Protein AF-A0A7W8HT20-F1 (afdb_monomer_lite)

Organism: NCBI:txid1368430

Secondary structure (DSSP, 8-state):
-BEEPHHHHHHHHHHHTTPPPPPPPPPEEEEESS-TTT------BTTB-PEE--B---EESSSEEEEBSS-EEE---SSSTGGG--EEEEE-TTS-EEEEEEPPS-EETTEEEE-TT-SEEEE-HHHHHHHHHHHHHHHTTSSPPPPPPS-EEEEETTEEEEE-EEEEEP-TTSEEEEESS-EEEE--SSSPEEEEEE-TT--EEEEEEE----SS-EEEE-S-EEEE---

pLDDT: mean 73.7, std 17.71, range [32.38, 96.5]

Sequence (231 aa):
MLQPSAYLQRLIARWFVGENFPGCPSLKVGLSLANPYAISVEPKDRGYVRQDLDLGVTFGSTSIYTSNSNSIQFGPAQDTQLAAAGFLTIFDQDDNILFHGPLRDKFSDGSFTFEPGEITLRIDGAFGHSLGPAIFAWLKGQAPMPSAPSGLSIEVQGALHPITLEGPVAGDGCLFLRLKDDVQLDAMSGEAVDVAIIDPEGRTLYTGEFATPLQGATVTVSAETFRLMIH

Structure (mmCIF, N/CA/C/O backbone):
data_AF-A0A7W8HT20-F1
#
_entry.id   AF-A0A7W8HT20-F1
#
loop_
_atom_site.group_PDB
_atom_site.id
_atom_site.type_symbol
_atom_site.label_atom_id
_atom_site.label_alt_id
_atom_site.label_comp_id
_atom_site.label_asym_id
_atom_site.label_entity_id
_atom_site.label_seq_id
_atom_site.pdbx_PDB_ins_code
_atom_site.Cartn_x
_atom_site.Cartn_y
_atom_site.Cartn_z
_atom_site.occupancy
_atom_site.B_iso_or_equiv
_atom_site.auth_seq_id
_atom_site.auth_comp_id
_atom_site.auth_asym_id
_atom_site.auth_atom_id
_atom_site.pdbx_PDB_model_num
ATOM 1 N N . MET A 1 1 ? -0.647 6.426 -11.021 1.00 73.56 1 MET A N 1
ATOM 2 C CA . MET A 1 1 ? -0.971 6.357 -9.582 1.00 73.56 1 MET A CA 1
ATOM 3 C C . MET A 1 1 ? -1.091 4.894 -9.231 1.00 73.56 1 MET A C 1
ATOM 5 O O . MET A 1 1 ? -1.747 4.178 -9.983 1.00 73.56 1 MET A O 1
ATOM 9 N N . LEU A 1 2 ? -0.388 4.459 -8.190 1.00 78.50 2 LEU A N 1
ATOM 10 C CA . LEU A 1 2 ? -0.355 3.056 -7.784 1.00 78.50 2 LEU A CA 1
ATOM 11 C C . LEU A 1 2 ? -1.366 2.806 -6.666 1.00 78.50 2 LEU A C 1
ATOM 13 O O . LEU A 1 2 ? -1.495 3.641 -5.774 1.00 78.50 2 LEU A O 1
ATOM 17 N N . GLN A 1 3 ? -2.032 1.658 -6.719 1.00 77.56 3 GLN A N 1
ATOM 18 C CA . GLN A 1 3 ? -3.010 1.197 -5.741 1.00 77.56 3 GLN A CA 1
ATOM 19 C C . GLN A 1 3 ? -2.406 0.122 -4.824 1.00 77.56 3 GLN A C 1
ATOM 21 O O . GLN A 1 3 ? -1.541 -0.642 -5.276 1.00 77.56 3 GLN A O 1
ATOM 26 N N . PRO A 1 4 ? -2.855 0.028 -3.559 1.00 81.25 4 PRO A N 1
ATOM 27 C CA . PRO A 1 4 ? -2.453 -1.032 -2.639 1.00 81.25 4 PRO A CA 1
ATOM 28 C C . PRO A 1 4 ? -2.785 -2.429 -3.170 1.00 81.25 4 PRO A C 1
ATOM 30 O O . PRO A 1 4 ? -3.888 -2.689 -3.650 1.00 81.25 4 PRO A O 1
ATOM 33 N N . SER A 1 5 ? -1.847 -3.360 -3.036 1.00 82.38 5 SER A N 1
ATOM 34 C CA . SER A 1 5 ? -2.046 -4.760 -3.413 1.00 82.38 5 SER A CA 1
ATOM 35 C C . SER A 1 5 ? -2.917 -5.526 -2.409 1.00 82.38 5 SER A C 1
ATOM 37 O O . SER A 1 5 ? -3.061 -5.130 -1.251 1.00 82.38 5 SER A O 1
ATOM 39 N N . ALA A 1 6 ? -3.394 -6.710 -2.804 1.00 78.88 6 ALA A N 1
ATOM 40 C CA . ALA A 1 6 ? -4.066 -7.638 -1.893 1.00 78.88 6 ALA A CA 1
ATOM 41 C C . ALA A 1 6 ? -3.183 -8.070 -0.704 1.00 78.88 6 ALA A C 1
ATOM 43 O O . ALA A 1 6 ? -3.697 -8.358 0.376 1.00 78.88 6 ALA A O 1
ATOM 44 N N . TYR A 1 7 ? -1.859 -8.111 -0.881 1.00 85.50 7 TYR A N 1
ATOM 45 C CA . TYR A 1 7 ? -0.930 -8.449 0.195 1.00 85.50 7 TYR A CA 1
ATOM 46 C C . TYR A 1 7 ? -0.853 -7.335 1.244 1.00 85.50 7 TYR A C 1
ATOM 48 O O . TYR A 1 7 ? -1.068 -7.608 2.424 1.00 85.50 7 TYR A O 1
ATOM 56 N N . LEU A 1 8 ? -0.649 -6.078 0.829 1.00 85.81 8 LEU A N 1
ATOM 57 C CA . LEU A 1 8 ? -0.634 -4.941 1.755 1.00 85.81 8 LEU A CA 1
ATOM 58 C C . LEU A 1 8 ? -1.986 -4.792 2.466 1.00 85.81 8 LEU A C 1
ATOM 60 O O . LEU A 1 8 ? -2.038 -4.619 3.682 1.00 85.81 8 LEU A O 1
ATOM 64 N N . GLN A 1 9 ? -3.081 -4.951 1.723 1.00 79.75 9 GLN A N 1
ATOM 65 C CA . GLN A 1 9 ? -4.429 -4.994 2.284 1.00 79.75 9 GLN A CA 1
ATOM 66 C C . GLN A 1 9 ? -4.570 -6.097 3.350 1.00 79.75 9 GLN A C 1
ATOM 68 O O . GLN A 1 9 ? -5.101 -5.854 4.431 1.00 79.75 9 GLN A O 1
ATOM 73 N N . ARG A 1 10 ? -4.040 -7.301 3.104 1.00 81.12 10 ARG A N 1
ATOM 74 C CA . ARG A 1 10 ? -4.069 -8.406 4.075 1.00 81.12 10 ARG A CA 1
ATOM 75 C C . ARG A 1 10 ? -3.255 -8.115 5.335 1.00 81.12 10 ARG A C 1
ATOM 77 O O . ARG A 1 10 ? -3.714 -8.480 6.415 1.00 81.12 10 ARG A O 1
ATOM 84 N N . LEU A 1 11 ? -2.086 -7.482 5.219 1.00 86.44 11 LEU A N 1
ATOM 85 C CA . LEU A 1 11 ? -1.293 -7.061 6.383 1.00 86.44 11 LEU A CA 1
ATOM 86 C C . LEU A 1 11 ? -2.086 -6.087 7.261 1.00 86.44 11 LEU A C 1
ATOM 88 O O . LEU A 1 11 ? -2.174 -6.278 8.471 1.00 86.44 11 LEU A O 1
ATOM 92 N N . ILE A 1 12 ? -2.739 -5.108 6.631 1.00 83.19 12 ILE A N 1
ATOM 93 C CA . ILE A 1 12 ? -3.626 -4.155 7.305 1.00 83.19 12 ILE A CA 1
ATOM 94 C C . ILE A 1 12 ? -4.762 -4.885 8.036 1.00 83.19 12 ILE A C 1
ATOM 96 O O . ILE A 1 12 ? -4.995 -4.626 9.213 1.00 83.19 12 ILE A O 1
ATOM 100 N N . ALA A 1 13 ? -5.455 -5.823 7.385 1.00 77.06 13 ALA A N 1
ATOM 101 C CA . ALA A 1 13 ? -6.526 -6.577 8.045 1.00 77.06 13 ALA A CA 1
ATOM 102 C C . ALA A 1 13 ? -6.040 -7.445 9.205 1.00 77.06 13 ALA A C 1
ATOM 104 O O . ALA A 1 13 ? -6.708 -7.520 10.231 1.00 77.06 13 ALA A O 1
ATOM 105 N N . ARG A 1 14 ? -4.888 -8.102 9.052 1.00 83.12 14 ARG A N 1
ATOM 106 C CA . ARG A 1 14 ? -4.272 -8.886 10.129 1.00 83.12 14 ARG A CA 1
ATOM 107 C C . ARG A 1 14 ? -3.971 -8.014 11.345 1.00 83.12 14 ARG A C 1
ATOM 109 O O . ARG A 1 14 ? -4.240 -8.416 12.472 1.00 83.12 14 ARG A O 1
ATOM 116 N N . TRP A 1 15 ? -3.520 -6.789 11.111 1.00 86.56 15 TRP A N 1
ATOM 117 C CA . TRP A 1 15 ? -3.327 -5.818 12.178 1.00 86.56 15 TRP A CA 1
ATOM 118 C C . TRP A 1 15 ? -4.614 -5.418 12.886 1.00 86.56 15 TRP A C 1
ATOM 120 O O . TRP A 1 15 ? -4.637 -5.398 14.112 1.00 86.56 15 TRP A O 1
ATOM 130 N N . PHE A 1 16 ? -5.714 -5.214 12.160 1.00 77.12 16 PHE A N 1
ATOM 131 C CA . PHE A 1 16 ? -7.016 -4.968 12.789 1.00 77.12 16 PHE A CA 1
ATOM 132 C C . PHE A 1 16 ? -7.482 -6.105 13.713 1.00 77.12 16 PHE A C 1
ATOM 134 O O . PHE A 1 16 ? -8.223 -5.843 14.657 1.00 77.12 16 PHE A O 1
ATOM 141 N N . VAL A 1 17 ? -7.050 -7.349 13.476 1.00 77.62 17 VAL A N 1
ATOM 142 C CA . VAL A 1 17 ? -7.384 -8.504 14.332 1.00 77.62 17 VAL A CA 1
ATOM 143 C C . VAL A 1 17 ? -6.314 -8.824 15.382 1.00 77.62 17 VAL A C 1
ATOM 145 O O . VAL A 1 17 ? -6.342 -9.897 15.982 1.00 77.62 17 VAL A O 1
ATOM 148 N N . GLY A 1 18 ? -5.382 -7.899 15.633 1.00 82.19 18 GLY A N 1
ATOM 149 C CA . GLY A 1 18 ? -4.404 -8.016 16.715 1.00 82.19 18 GLY A CA 1
ATOM 150 C C . GLY A 1 18 ? -3.042 -8.587 16.303 1.00 82.19 18 GLY A C 1
ATOM 151 O O . GLY A 1 18 ? -2.180 -8.760 17.164 1.00 82.19 18 GLY A O 1
ATOM 152 N N . GLU A 1 19 ? -2.808 -8.890 15.021 1.00 87.12 19 GLU A N 1
ATOM 153 C CA . GLU A 1 19 ? -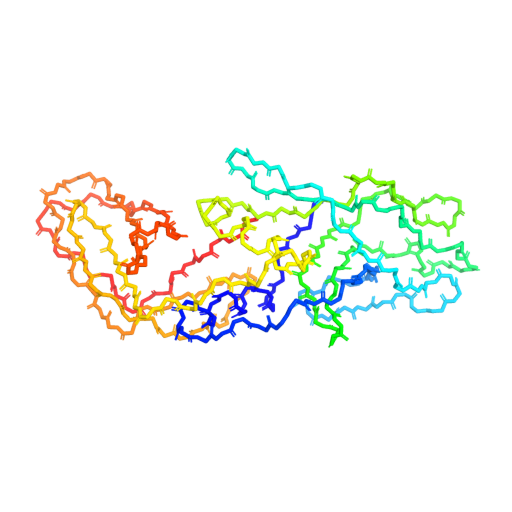1.488 -9.347 14.565 1.00 87.12 19 GLU A CA 1
ATOM 154 C C . GLU A 1 19 ? -0.522 -8.168 14.378 1.00 87.12 19 GLU A C 1
ATOM 156 O O . GLU A 1 19 ? -0.871 -7.105 13.870 1.00 87.12 19 GLU A O 1
ATOM 161 N N . ASN A 1 20 ? 0.745 -8.351 14.740 1.00 88.25 20 ASN A N 1
ATOM 162 C CA . ASN A 1 20 ? 1.747 -7.318 14.494 1.00 88.25 20 ASN A CA 1
ATOM 163 C C . ASN A 1 20 ? 2.046 -7.186 12.994 1.00 88.25 20 ASN A C 1
ATOM 165 O O . ASN A 1 20 ? 2.140 -8.183 12.276 1.00 88.25 20 ASN A O 1
ATOM 169 N N . PHE A 1 21 ? 2.279 -5.953 12.541 1.00 90.06 21 PHE A N 1
ATOM 170 C CA . PHE A 1 21 ? 2.876 -5.728 11.228 1.00 90.06 21 PHE A CA 1
ATOM 171 C C . PHE A 1 21 ? 4.309 -6.280 11.182 1.00 90.06 21 PHE A C 1
ATOM 173 O O . PHE A 1 21 ? 5.013 -6.256 12.199 1.00 90.06 21 PHE A O 1
ATOM 180 N N . PRO A 1 22 ? 4.774 -6.737 10.005 1.00 92.50 22 PRO A N 1
ATOM 181 C CA . PRO A 1 22 ? 6.175 -7.076 9.810 1.00 92.50 22 PRO A CA 1
ATOM 182 C C . PRO A 1 22 ? 7.079 -5.847 9.990 1.00 92.50 22 PRO A C 1
ATOM 184 O O . PRO A 1 22 ? 6.631 -4.695 9.970 1.00 92.50 22 PRO A O 1
ATOM 187 N N . GLY A 1 23 ? 8.383 -6.099 10.136 1.00 92.12 23 GLY A N 1
ATOM 188 C CA . GLY A 1 23 ? 9.394 -5.041 10.144 1.00 92.12 23 GLY A CA 1
ATOM 189 C C . GLY A 1 23 ? 9.342 -4.171 8.881 1.00 92.12 23 GLY A C 1
ATOM 190 O O . GLY A 1 23 ? 8.730 -4.547 7.881 1.00 92.12 23 GLY A O 1
ATOM 191 N N . CYS A 1 24 ? 9.965 -2.990 8.938 1.00 92.44 24 CYS A N 1
ATOM 192 C CA . CYS A 1 24 ? 10.083 -2.107 7.774 1.00 92.44 24 CYS A CA 1
ATOM 193 C C . CYS A 1 24 ? 10.672 -2.874 6.579 1.00 92.44 24 CYS A C 1
ATOM 195 O O . CYS A 1 24 ? 11.748 -3.462 6.732 1.00 92.44 24 CYS A O 1
ATOM 197 N N . PRO A 1 25 ? 10.020 -2.848 5.405 1.00 92.44 25 PRO A N 1
ATOM 198 C CA . PRO A 1 25 ? 10.534 -3.521 4.229 1.00 92.44 25 PRO A CA 1
ATOM 199 C C . PRO A 1 25 ? 11.654 -2.715 3.565 1.00 92.44 25 PRO A C 1
ATOM 201 O O . PRO A 1 25 ? 11.726 -1.494 3.703 1.00 92.44 25 PRO A O 1
ATOM 204 N N . SER A 1 26 ? 12.498 -3.388 2.786 1.00 94.69 26 SER A N 1
ATOM 205 C CA . SER A 1 26 ? 13.269 -2.717 1.732 1.00 94.69 26 SER A CA 1
ATOM 206 C C . SER A 1 26 ? 12.423 -2.677 0.465 1.00 94.69 26 SER A C 1
ATOM 208 O O . SER A 1 26 ? 11.873 -3.702 0.064 1.00 94.69 26 SER A O 1
ATOM 210 N N . LEU A 1 27 ? 12.304 -1.506 -0.156 1.00 96.50 27 LEU A N 1
ATOM 211 C CA . LEU A 1 27 ? 11.412 -1.316 -1.294 1.00 96.50 27 LEU A CA 1
ATOM 212 C C . LEU A 1 27 ? 12.157 -1.430 -2.615 1.00 96.50 27 LEU A C 1
ATOM 214 O O . LEU A 1 27 ? 13.202 -0.813 -2.820 1.00 96.50 27 LEU A O 1
ATOM 218 N N . LYS A 1 28 ? 11.556 -2.166 -3.546 1.00 95.62 28 LYS A N 1
ATOM 219 C CA . LYS A 1 28 ? 11.995 -2.214 -4.939 1.00 95.62 28 LYS A CA 1
ATOM 220 C C . LYS A 1 28 ? 10.867 -1.836 -5.870 1.00 95.62 28 LYS A C 1
ATOM 222 O O . LYS A 1 28 ? 9.713 -2.176 -5.629 1.00 95.62 28 LYS A O 1
ATOM 227 N N . VAL A 1 29 ? 11.206 -1.189 -6.972 1.00 94.38 29 VAL A N 1
ATOM 228 C CA . VAL A 1 29 ? 10.286 -0.908 -8.070 1.00 94.38 29 VAL A CA 1
ATOM 229 C C . VAL A 1 29 ? 10.651 -1.749 -9.287 1.00 94.38 29 VAL A C 1
ATOM 231 O O . VAL A 1 29 ? 11.822 -1.912 -9.634 1.00 94.38 29 VAL A O 1
ATOM 234 N N . GLY A 1 30 ? 9.633 -2.303 -9.933 1.00 92.50 30 GLY A N 1
ATOM 235 C CA . GLY A 1 30 ? 9.748 -3.105 -11.143 1.00 92.50 30 GLY A CA 1
ATOM 236 C C . GLY A 1 30 ? 8.635 -2.808 -12.140 1.00 92.50 30 GLY A C 1
ATOM 237 O O . GLY A 1 30 ? 7.689 -2.068 -11.855 1.00 92.50 30 GLY A O 1
ATOM 238 N N . LEU A 1 31 ? 8.751 -3.421 -13.312 1.00 90.50 31 LEU A N 1
ATOM 239 C CA . LEU A 1 31 ? 7.783 -3.346 -14.399 1.00 90.50 3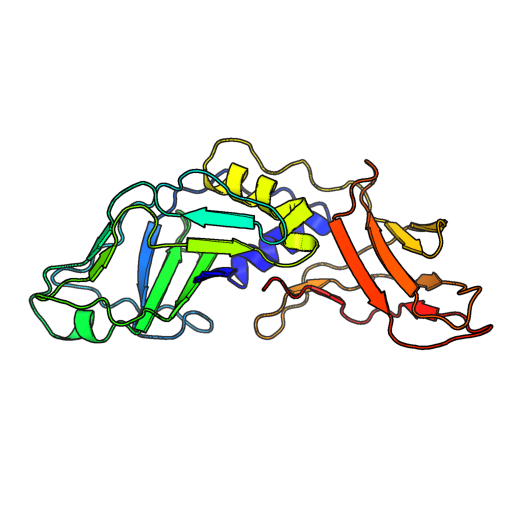1 LEU A CA 1
ATOM 240 C C . LEU A 1 31 ? 7.148 -4.719 -14.617 1.00 90.50 31 LEU A C 1
ATOM 242 O O . LEU A 1 31 ? 7.794 -5.749 -14.432 1.00 90.50 31 LEU A O 1
ATOM 246 N N . SER A 1 32 ? 5.889 -4.736 -15.042 1.00 88.50 32 SER A N 1
ATOM 247 C CA . SER A 1 32 ? 5.167 -5.971 -15.345 1.00 88.50 32 SER A CA 1
ATOM 248 C C . SER A 1 32 ? 4.464 -5.886 -16.697 1.00 88.50 32 SER A C 1
ATOM 250 O O . SER A 1 32 ? 3.899 -4.852 -17.064 1.00 88.50 32 SER A O 1
ATOM 252 N N . LEU A 1 33 ? 4.504 -6.992 -17.438 1.00 85.44 33 LEU A N 1
ATOM 253 C CA . LEU A 1 33 ? 3.788 -7.221 -18.694 1.00 85.44 33 LEU A CA 1
ATOM 254 C C . LEU A 1 33 ? 2.308 -7.539 -18.448 1.00 85.44 33 LEU A C 1
ATOM 256 O O . LEU A 1 33 ? 1.454 -7.232 -19.275 1.00 85.44 33 LEU A O 1
ATOM 260 N N . ALA A 1 34 ? 2.008 -8.169 -17.313 1.00 81.38 34 ALA A N 1
ATOM 261 C CA . ALA A 1 34 ? 0.666 -8.589 -16.940 1.00 81.38 34 ALA A CA 1
ATOM 262 C C . ALA A 1 34 ? 0.153 -7.769 -15.760 1.00 81.38 34 ALA A C 1
ATOM 264 O O . ALA A 1 34 ? 0.927 -7.242 -14.961 1.00 81.38 34 ALA A O 1
ATOM 265 N N . ASN A 1 35 ? -1.171 -7.695 -15.637 1.00 74.69 35 ASN A N 1
ATOM 266 C CA . ASN A 1 35 ? -1.777 -7.100 -14.462 1.00 74.69 35 ASN A CA 1
ATOM 267 C C . ASN A 1 35 ? -1.418 -7.951 -13.223 1.00 74.69 35 ASN A C 1
ATOM 269 O O . ASN A 1 35 ? -1.764 -9.139 -13.181 1.00 74.69 35 ASN A O 1
ATOM 273 N N . PRO A 1 36 ? -0.757 -7.374 -12.207 1.00 66.56 36 PRO A N 1
ATOM 274 C CA . PRO A 1 36 ? -0.266 -8.131 -11.064 1.00 66.56 36 PRO A CA 1
ATOM 275 C C . PRO A 1 36 ? -1.357 -8.601 -10.086 1.00 66.56 36 PRO A C 1
ATOM 277 O O . PRO A 1 36 ? -1.018 -9.288 -9.126 1.00 66.56 36 PRO A O 1
ATOM 280 N N . TYR A 1 37 ? -2.649 -8.314 -10.317 1.00 62.25 37 TYR A N 1
ATOM 281 C CA . TYR A 1 37 ? -3.747 -8.914 -9.537 1.00 62.25 37 TYR A CA 1
ATOM 282 C C . TYR A 1 37 ? -3.815 -10.452 -9.642 1.00 62.25 37 TYR A C 1
ATOM 284 O O . TYR A 1 37 ? -4.452 -11.079 -8.800 1.00 62.25 37 TYR A O 1
ATOM 292 N N . ALA A 1 38 ? -3.165 -11.062 -10.641 1.00 53.94 38 ALA A N 1
ATOM 293 C CA . ALA A 1 38 ? -3.094 -12.517 -10.792 1.00 53.94 38 ALA A CA 1
ATOM 294 C C . ALA A 1 38 ? -1.665 -13.050 -10.609 1.00 53.94 38 ALA A C 1
ATOM 296 O O . ALA A 1 38 ? -1.429 -13.883 -9.738 1.00 53.94 38 ALA A O 1
ATOM 297 N N . ILE A 1 39 ? -0.714 -12.579 -11.428 1.00 65.38 39 ILE A N 1
ATOM 298 C CA . ILE A 1 39 ? 0.706 -12.969 -11.416 1.00 65.38 39 ILE A CA 1
ATOM 299 C C . ILE A 1 39 ? 1.505 -11.804 -12.015 1.00 65.38 39 ILE A C 1
ATOM 301 O O . ILE A 1 39 ? 1.213 -11.383 -13.134 1.00 65.38 39 ILE A O 1
ATOM 305 N N . SER A 1 40 ? 2.522 -11.288 -11.315 1.00 66.44 40 SER A N 1
ATOM 306 C CA . SER A 1 40 ? 3.455 -10.345 -11.946 1.00 66.44 40 SER A CA 1
ATOM 307 C C . SER A 1 40 ? 4.353 -11.097 -12.928 1.00 66.44 40 SER A C 1
ATOM 309 O O . SER A 1 40 ? 5.060 -12.029 -12.542 1.00 66.44 40 SER A O 1
ATOM 311 N N . VAL A 1 41 ? 4.326 -10.687 -14.195 1.00 80.19 41 VAL A N 1
ATOM 312 C CA . VAL A 1 41 ? 5.194 -11.222 -15.247 1.00 80.19 41 VAL A CA 1
ATOM 313 C C . VAL A 1 41 ? 6.161 -10.126 -15.649 1.00 80.19 41 VAL A C 1
ATOM 315 O O . VAL A 1 41 ? 5.804 -9.195 -16.363 1.00 80.19 41 VAL A O 1
ATOM 318 N N . GLU A 1 42 ? 7.386 -10.216 -15.160 1.00 84.12 42 GLU A N 1
ATOM 319 C CA . GLU A 1 42 ? 8.405 -9.204 -15.413 1.00 84.12 42 GLU A CA 1
ATOM 320 C C . GLU A 1 42 ? 9.084 -9.418 -16.773 1.00 84.12 42 GLU A C 1
ATOM 322 O O . GLU A 1 42 ? 9.380 -10.569 -17.113 1.00 84.12 42 GLU A O 1
ATOM 327 N N . PRO A 1 43 ? 9.395 -8.352 -17.532 1.00 81.06 43 PRO A N 1
ATOM 328 C CA . PRO A 1 43 ? 10.150 -8.451 -18.779 1.00 81.06 43 PRO A CA 1
ATOM 329 C C . PRO A 1 43 ? 11.641 -8.662 -18.477 1.00 81.06 43 PRO A C 1
ATOM 331 O O . PRO A 1 43 ? 12.438 -7.735 -18.582 1.00 81.06 43 PRO A O 1
ATOM 334 N N . LYS A 1 44 ? 12.013 -9.860 -18.011 1.00 76.69 44 LYS A N 1
ATOM 335 C CA . LYS A 1 44 ? 13.399 -10.191 -17.642 1.00 76.69 44 LYS A CA 1
ATOM 336 C C . LYS A 1 44 ? 14.322 -10.153 -18.868 1.00 76.69 44 LYS A C 1
ATOM 338 O O . LYS A 1 44 ? 13.884 -10.407 -19.980 1.00 76.69 44 LYS A O 1
ATOM 343 N N . ASP A 1 45 ? 15.604 -9.897 -18.600 1.00 66.75 45 ASP A N 1
ATOM 344 C CA . ASP A 1 45 ? 16.724 -9.792 -19.548 1.00 66.75 45 ASP A CA 1
ATOM 345 C C . ASP A 1 45 ? 16.943 -8.399 -20.180 1.00 66.75 45 ASP A C 1
ATOM 347 O O . ASP A 1 45 ? 16.054 -7.561 -20.286 1.00 66.75 45 ASP A O 1
ATOM 351 N N . ARG A 1 46 ? 18.202 -8.127 -20.560 1.00 60.28 46 ARG A N 1
ATOM 352 C CA . ARG A 1 46 ? 18.624 -7.030 -21.460 1.00 60.28 46 ARG A CA 1
ATOM 353 C C . ARG A 1 46 ? 18.107 -5.623 -21.127 1.00 60.28 46 ARG A C 1
ATOM 355 O O . ARG A 1 46 ? 17.558 -4.956 -21.995 1.00 60.28 46 ARG A O 1
ATOM 362 N N . GLY A 1 47 ? 18.370 -5.139 -19.916 1.00 67.50 47 GLY A N 1
ATOM 363 C CA . GLY A 1 47 ? 18.080 -3.755 -19.504 1.00 67.50 47 GLY A CA 1
ATOM 364 C C . GLY A 1 47 ? 17.009 -3.646 -18.419 1.00 67.50 47 GLY A C 1
ATOM 365 O O . GLY A 1 47 ? 16.824 -2.575 -17.849 1.00 67.50 47 GLY A O 1
ATOM 366 N N . TYR A 1 48 ? 16.348 -4.755 -18.078 1.00 84.88 48 TYR A N 1
ATOM 367 C CA . TYR A 1 48 ? 15.420 -4.822 -16.956 1.00 84.88 48 TYR A CA 1
ATOM 368 C C . TYR A 1 48 ? 16.087 -5.364 -15.685 1.00 84.88 48 TYR A C 1
ATOM 370 O O . TYR A 1 48 ? 16.450 -6.539 -15.606 1.00 84.88 48 TYR A O 1
ATOM 378 N N . VAL A 1 49 ? 16.207 -4.506 -14.669 1.00 88.06 49 VAL A N 1
ATOM 379 C CA . VAL A 1 49 ? 16.557 -4.871 -13.289 1.00 88.06 49 VAL A CA 1
ATOM 380 C C . VAL A 1 49 ? 15.698 -4.018 -12.362 1.00 88.06 49 VAL A C 1
ATOM 382 O O . VAL A 1 49 ? 15.612 -2.804 -12.561 1.00 88.06 49 VAL A O 1
ATOM 385 N N . ARG A 1 50 ? 15.069 -4.640 -11.356 1.00 92.19 50 ARG A N 1
ATOM 386 C CA . ARG A 1 50 ? 14.345 -3.896 -10.316 1.00 92.19 50 ARG A CA 1
ATOM 387 C C . ARG A 1 50 ? 15.271 -2.872 -9.670 1.00 92.19 50 ARG A C 1
ATOM 389 O O . ARG A 1 50 ? 16.397 -3.209 -9.316 1.00 92.19 50 ARG A O 1
ATOM 396 N N . GLN A 1 51 ? 14.781 -1.653 -9.514 1.00 94.50 51 GLN A N 1
ATOM 397 C CA . GLN A 1 51 ? 15.533 -0.559 -8.909 1.00 94.50 51 GLN A CA 1
ATOM 398 C C . GLN A 1 51 ? 15.139 -0.417 -7.440 1.00 94.50 51 GLN A C 1
ATOM 400 O O . GLN A 1 51 ? 13.990 -0.693 -7.083 1.00 94.50 51 GLN A O 1
ATOM 405 N N . ASP A 1 52 ? 16.070 0.020 -6.600 1.00 95.56 52 ASP A N 1
ATOM 406 C CA . ASP A 1 52 ? 15.750 0.386 -5.222 1.00 95.56 52 ASP A CA 1
ATOM 407 C C . ASP A 1 52 ? 14.868 1.641 -5.217 1.00 95.56 52 ASP A C 1
ATOM 409 O O . ASP A 1 52 ? 15.063 2.567 -6.014 1.00 95.56 52 ASP A O 1
ATOM 413 N N . LEU A 1 53 ? 13.869 1.653 -4.338 1.00 96.25 53 LEU A N 1
ATOM 414 C CA . LEU A 1 53 ? 12.915 2.746 -4.225 1.00 96.25 53 LEU A CA 1
ATOM 415 C C . LEU A 1 53 ? 13.041 3.421 -2.863 1.00 96.25 53 LEU A C 1
ATOM 417 O O . LEU A 1 53 ? 12.646 2.849 -1.850 1.00 96.25 53 LEU A O 1
ATOM 421 N N . ASP A 1 54 ? 13.466 4.679 -2.872 1.00 95.69 54 ASP A N 1
ATOM 422 C CA . ASP A 1 54 ? 13.371 5.543 -1.702 1.00 95.69 54 ASP A CA 1
ATOM 423 C C . ASP A 1 54 ? 12.121 6.416 -1.813 1.00 95.69 54 ASP A C 1
ATOM 425 O O . ASP A 1 54 ? 11.809 6.957 -2.878 1.00 95.69 54 ASP A O 1
ATOM 429 N N . LEU A 1 55 ? 11.390 6.560 -0.708 1.00 95.56 55 LEU A N 1
ATOM 430 C CA . LEU A 1 55 ? 10.190 7.389 -0.647 1.00 95.56 55 LEU A CA 1
ATOM 431 C C . LEU A 1 55 ? 10.487 8.724 0.039 1.00 95.56 55 LEU A C 1
ATOM 433 O O . LEU A 1 55 ? 11.093 8.787 1.109 1.00 95.56 55 LEU A O 1
ATOM 437 N N . GLY A 1 56 ? 10.011 9.798 -0.579 1.00 90.94 56 GLY A N 1
ATOM 438 C CA . GLY A 1 56 ? 10.180 11.164 -0.119 1.00 90.94 56 GLY A CA 1
ATOM 439 C C . GLY A 1 56 ? 9.166 11.596 0.940 1.00 90.94 56 GLY A C 1
ATOM 440 O O . GLY A 1 56 ? 8.636 10.822 1.743 1.00 90.94 56 GLY A O 1
ATOM 441 N N . VAL A 1 57 ? 8.902 12.901 0.956 1.00 86.25 57 VAL A N 1
ATOM 442 C CA . VAL A 1 57 ? 7.977 13.520 1.911 1.00 86.25 57 VAL A CA 1
ATOM 443 C C . VAL A 1 57 ? 6.556 12.983 1.703 1.00 86.25 57 VAL A C 1
ATOM 445 O O . VAL A 1 57 ? 6.138 12.663 0.589 1.00 86.25 57 VAL A O 1
ATOM 448 N N . THR A 1 58 ? 5.820 12.847 2.805 1.00 84.06 58 THR A N 1
ATOM 449 C CA . THR A 1 58 ? 4.394 12.510 2.792 1.00 84.06 58 THR A CA 1
ATOM 450 C C . THR A 1 58 ? 3.589 13.803 2.823 1.00 84.06 58 THR A C 1
ATOM 452 O O . THR A 1 58 ? 3.844 14.668 3.660 1.00 84.06 58 THR A O 1
ATOM 455 N N . PHE A 1 59 ? 2.610 13.921 1.936 1.00 79.38 59 PHE A N 1
ATOM 456 C CA . PHE A 1 59 ? 1.711 15.068 1.853 1.00 79.38 59 PHE A CA 1
ATOM 457 C C . PHE A 1 59 ? 0.303 14.646 2.273 1.00 79.38 59 PHE A C 1
ATOM 459 O O . PHE A 1 59 ? -0.082 13.491 2.071 1.00 79.38 59 PHE A O 1
ATOM 466 N N . GLY A 1 60 ? -0.470 15.573 2.847 1.00 71.62 60 GLY A N 1
ATOM 467 C CA . GLY A 1 60 ? -1.819 15.253 3.300 1.00 71.62 60 GLY A CA 1
ATOM 468 C C . GLY A 1 60 ? -2.762 16.442 3.452 1.00 71.62 60 GLY A C 1
ATOM 469 O O . GLY A 1 60 ? -2.418 17.456 4.056 1.00 71.62 60 GLY A O 1
ATOM 470 N N . SER A 1 61 ? -3.977 16.252 2.931 1.00 65.56 61 SER A N 1
ATOM 471 C CA . SER A 1 61 ? -5.226 16.841 3.431 1.00 65.56 61 SER A CA 1
ATOM 472 C C . SER A 1 61 ? -6.309 15.747 3.415 1.00 65.56 61 SER A C 1
ATOM 474 O O . SER A 1 61 ? -6.401 14.975 4.364 1.00 65.56 61 SER A O 1
ATOM 476 N N . THR A 1 62 ? -7.043 15.580 2.314 1.00 61.56 62 THR A N 1
ATOM 477 C CA . THR A 1 62 ? -8.076 14.541 2.106 1.00 61.56 62 THR A CA 1
ATOM 478 C C . THR A 1 62 ? -7.548 13.225 1.528 1.00 61.56 62 THR A C 1
ATOM 480 O O . THR A 1 62 ? -8.228 12.206 1.596 1.00 61.56 62 THR A O 1
ATOM 483 N N . SER A 1 63 ? -6.332 13.237 0.989 1.00 68.12 63 SER A N 1
ATOM 484 C CA . SER A 1 63 ? -5.629 12.070 0.455 1.00 68.12 63 SER A CA 1
ATOM 485 C C . SER A 1 63 ? -4.200 12.081 0.954 1.00 68.12 63 SER A C 1
ATOM 487 O O . SER A 1 63 ? -3.533 13.116 0.870 1.00 68.12 63 SER A O 1
ATOM 489 N N . ILE A 1 64 ? -3.729 10.940 1.448 1.00 82.38 64 ILE A N 1
ATOM 490 C CA . ILE A 1 64 ? -2.351 10.793 1.906 1.00 82.38 64 ILE A CA 1
ATOM 491 C C . ILE A 1 64 ? -1.554 10.160 0.770 1.00 82.38 64 ILE A C 1
ATOM 493 O O . ILE A 1 64 ? -1.919 9.105 0.247 1.00 82.38 64 ILE A O 1
ATOM 497 N N . TYR A 1 65 ? -0.465 10.811 0.369 1.00 87.38 65 TYR A N 1
ATOM 498 C CA . TYR A 1 65 ? 0.413 10.296 -0.676 1.00 87.38 65 TYR A CA 1
ATOM 499 C C . TYR A 1 65 ? 1.888 10.582 -0.396 1.00 87.38 65 TYR A C 1
ATOM 501 O O . TYR A 1 65 ? 2.249 11.484 0.363 1.00 87.38 65 TYR A O 1
ATOM 509 N N . THR A 1 66 ? 2.748 9.799 -1.036 1.00 92.25 66 THR A N 1
ATOM 510 C CA . THR A 1 66 ? 4.201 9.983 -1.076 1.00 92.25 66 THR A CA 1
ATOM 511 C C . THR A 1 66 ? 4.715 9.629 -2.469 1.00 92.25 66 THR A C 1
ATOM 513 O O . THR A 1 66 ? 3.972 9.092 -3.296 1.00 92.25 66 THR A O 1
ATOM 516 N N . SER A 1 67 ? 5.971 9.948 -2.754 1.00 93.81 67 SER A N 1
ATOM 517 C CA . SER A 1 67 ? 6.564 9.736 -4.069 1.00 93.81 67 SER A CA 1
ATOM 518 C C . SER A 1 67 ? 7.999 9.243 -3.986 1.00 93.81 67 SER A C 1
ATOM 520 O O . SER A 1 67 ? 8.637 9.412 -2.951 1.00 93.81 67 SER A O 1
ATOM 522 N N . ASN A 1 68 ? 8.528 8.686 -5.074 1.00 95.12 68 ASN A N 1
ATOM 523 C CA . ASN A 1 68 ? 9.956 8.383 -5.171 1.00 95.12 68 ASN A CA 1
ATOM 524 C C . ASN A 1 68 ? 10.809 9.642 -4.928 1.00 95.12 68 ASN A C 1
ATOM 526 O O . ASN A 1 68 ? 10.503 10.714 -5.457 1.00 95.12 68 ASN A O 1
ATOM 530 N N . SER A 1 69 ? 11.872 9.522 -4.134 1.00 95.88 69 SER A N 1
ATOM 531 C CA . SER A 1 69 ? 12.837 10.606 -3.890 1.00 95.88 69 SER A CA 1
ATOM 532 C C . SER A 1 69 ? 14.059 10.549 -4.803 1.00 95.88 69 SER A C 1
ATOM 534 O O . SER A 1 69 ? 14.727 11.563 -4.991 1.00 95.88 69 SER A O 1
ATOM 536 N N . ASN A 1 70 ? 14.353 9.381 -5.368 1.00 94.25 70 ASN A N 1
ATOM 537 C CA . ASN A 1 70 ? 15.429 9.142 -6.323 1.00 94.25 70 ASN A CA 1
ATOM 538 C C . ASN A 1 70 ? 14.880 8.999 -7.751 1.00 94.25 70 ASN A C 1
ATOM 540 O O . ASN A 1 70 ? 13.709 8.661 -7.943 1.00 94.25 70 ASN A O 1
ATOM 544 N N . SER A 1 71 ? 15.722 9.247 -8.759 1.00 94.19 71 SER A N 1
ATOM 545 C CA . SER A 1 71 ? 15.376 8.883 -10.133 1.00 94.19 71 SER A CA 1
ATOM 546 C C . SER A 1 71 ? 15.407 7.363 -10.292 1.00 94.19 71 SER A C 1
ATOM 548 O O . SER A 1 71 ? 16.236 6.675 -9.694 1.00 94.19 71 SER A O 1
ATOM 550 N N . ILE A 1 72 ? 14.482 6.840 -11.090 1.00 93.94 72 ILE A N 1
ATOM 551 C CA . ILE A 1 72 ? 14.350 5.413 -11.382 1.00 93.94 72 ILE A CA 1
ATOM 552 C C . ILE A 1 72 ? 14.454 5.238 -12.889 1.00 93.94 72 ILE A C 1
ATOM 554 O O . ILE A 1 72 ? 13.722 5.886 -13.637 1.00 93.94 72 ILE A O 1
ATOM 558 N N . GLN A 1 73 ? 15.323 4.336 -13.335 1.00 91.69 73 GLN A N 1
ATOM 559 C CA . GLN A 1 73 ? 15.477 4.028 -14.750 1.00 91.69 73 GLN A CA 1
ATOM 560 C C . GLN A 1 73 ? 15.455 2.519 -14.994 1.00 91.69 73 GLN A C 1
ATOM 562 O O . GLN A 1 73 ? 16.141 1.754 -14.319 1.00 91.69 73 GLN A O 1
ATOM 567 N N . PHE A 1 74 ? 14.688 2.102 -15.999 1.00 90.19 74 PHE A N 1
ATOM 568 C CA . PHE A 1 74 ? 14.732 0.760 -16.570 1.00 90.19 74 PHE A CA 1
ATOM 569 C C . PHE A 1 74 ? 15.208 0.869 -18.017 1.00 90.19 74 PHE A C 1
ATOM 571 O O . PHE A 1 74 ? 14.621 1.610 -18.804 1.00 90.19 74 PHE A O 1
ATOM 578 N N . GLY A 1 75 ? 16.246 0.125 -18.382 1.00 83.69 75 GLY A N 1
ATOM 579 C CA . GLY A 1 75 ? 16.871 0.168 -19.700 1.00 83.69 75 GLY A CA 1
ATOM 580 C C . GLY A 1 75 ? 18.262 0.824 -19.703 1.00 83.69 75 GLY A C 1
ATOM 581 O O . GLY A 1 75 ? 18.855 1.021 -18.643 1.00 83.69 75 GLY A O 1
ATOM 582 N N . PRO A 1 76 ? 18.804 1.138 -20.893 1.00 77.19 76 PRO A N 1
ATOM 583 C CA . PRO A 1 76 ? 18.179 0.935 -22.201 1.00 77.19 76 PRO A CA 1
ATOM 584 C C . PRO A 1 76 ? 18.004 -0.555 -22.523 1.00 77.19 76 PRO A C 1
ATOM 586 O O . PRO A 1 76 ? 18.908 -1.362 -22.297 1.00 77.19 76 PRO A O 1
ATOM 589 N N . ALA A 1 77 ? 16.833 -0.924 -23.040 1.00 68.69 77 ALA A N 1
ATOM 590 C CA . ALA A 1 77 ? 16.578 -2.276 -23.503 1.00 68.69 77 ALA A CA 1
ATOM 591 C C . ALA A 1 77 ? 17.168 -2.518 -24.889 1.00 68.69 77 ALA A C 1
ATOM 593 O O . ALA A 1 77 ? 17.047 -1.690 -25.790 1.00 68.69 77 ALA A O 1
ATOM 594 N N . GLN A 1 78 ? 17.781 -3.688 -25.070 1.00 66.50 78 GLN A N 1
ATOM 595 C CA . GLN A 1 78 ? 18.260 -4.134 -26.385 1.00 66.50 78 GLN A CA 1
ATOM 596 C C . GLN A 1 78 ? 17.173 -4.860 -27.201 1.00 66.50 78 GLN A C 1
ATOM 598 O O . GLN A 1 78 ? 17.429 -5.242 -28.341 1.00 66.50 78 GLN A O 1
ATOM 603 N N . ASP A 1 79 ? 15.979 -5.078 -26.635 1.00 62.91 79 ASP A N 1
ATOM 604 C CA . ASP A 1 79 ? 14.846 -5.718 -27.310 1.00 62.91 79 ASP A CA 1
ATOM 605 C C . ASP A 1 79 ? 13.484 -5.082 -26.968 1.00 62.91 79 ASP A C 1
ATOM 607 O O . ASP A 1 79 ? 13.382 -4.116 -26.212 1.00 62.91 79 ASP A O 1
ATOM 611 N N . THR A 1 80 ? 12.428 -5.620 -27.583 1.00 66.25 80 THR A N 1
ATOM 612 C CA . THR A 1 80 ? 11.059 -5.094 -27.552 1.00 66.25 80 THR A CA 1
ATOM 613 C C . THR A 1 80 ? 10.231 -5.497 -26.326 1.00 66.25 80 THR A C 1
ATOM 615 O O . THR A 1 80 ? 9.114 -5.003 -26.195 1.00 66.25 80 THR A O 1
ATOM 618 N N . GLN A 1 81 ? 10.700 -6.389 -25.442 1.00 73.62 81 GLN A N 1
ATOM 619 C CA . GLN A 1 81 ? 9.896 -6.838 -24.294 1.00 73.62 81 GLN A CA 1
ATOM 620 C C . GLN A 1 81 ? 9.739 -5.750 -23.235 1.00 73.62 81 GLN A C 1
ATOM 622 O O . GLN A 1 81 ? 8.657 -5.618 -22.666 1.00 73.62 81 GLN A O 1
ATOM 627 N N . LEU A 1 82 ? 10.769 -4.924 -23.014 1.00 80.31 82 LEU A N 1
ATOM 628 C CA . LEU A 1 82 ? 10.657 -3.785 -22.101 1.00 80.31 82 LEU A CA 1
ATOM 629 C C . LEU A 1 82 ? 9.556 -2.826 -22.574 1.00 80.31 82 LEU A C 1
ATOM 631 O O . LEU A 1 82 ? 8.715 -2.428 -21.779 1.00 80.31 82 LEU A O 1
ATOM 635 N N . ALA A 1 83 ? 9.487 -2.550 -23.880 1.00 81.75 83 ALA A N 1
ATOM 636 C CA . ALA A 1 83 ? 8.459 -1.694 -24.479 1.00 81.75 83 ALA A CA 1
ATOM 637 C C . ALA A 1 83 ? 7.021 -2.206 -24.260 1.00 81.75 83 ALA A C 1
ATOM 639 O O . ALA A 1 83 ? 6.076 -1.427 -24.342 1.00 81.75 83 ALA A O 1
ATOM 640 N N . ALA A 1 84 ? 6.848 -3.504 -23.987 1.00 84.50 84 ALA A N 1
ATOM 641 C CA . ALA A 1 84 ? 5.550 -4.124 -23.735 1.00 84.50 84 ALA A CA 1
ATOM 642 C C . ALA A 1 84 ? 5.110 -4.061 -22.259 1.00 84.50 84 ALA A C 1
ATOM 644 O O . ALA A 1 84 ? 4.022 -4.536 -21.931 1.00 84.50 84 ALA A O 1
ATOM 645 N N . ALA A 1 85 ? 5.927 -3.499 -21.360 1.00 87.56 85 ALA A N 1
ATOM 646 C CA . ALA A 1 85 ? 5.546 -3.304 -19.965 1.00 87.56 85 ALA A CA 1
ATOM 647 C C . ALA A 1 85 ? 4.296 -2.421 -19.852 1.00 87.56 85 ALA A C 1
ATOM 649 O O . ALA A 1 85 ? 4.281 -1.277 -20.301 1.00 87.56 85 ALA A O 1
ATOM 650 N N . GLY A 1 86 ? 3.252 -2.955 -19.217 1.00 88.25 86 GLY A N 1
ATOM 651 C CA . GLY A 1 86 ? 1.975 -2.266 -19.020 1.00 88.25 86 GLY A CA 1
ATOM 652 C C . GLY A 1 86 ? 1.765 -1.750 -17.599 1.00 88.25 86 GLY A C 1
ATOM 653 O O . GLY A 1 86 ? 0.847 -0.965 -17.363 1.00 88.25 86 GLY A O 1
ATOM 654 N N . PHE A 1 87 ? 2.591 -2.176 -16.640 1.00 89.88 87 PHE A N 1
ATOM 655 C CA . PHE A 1 87 ? 2.389 -1.896 -15.219 1.00 89.88 87 PHE A CA 1
ATOM 656 C C . PHE A 1 87 ? 3.696 -1.560 -14.509 1.00 89.88 87 PHE A C 1
ATOM 658 O O . PHE A 1 87 ? 4.747 -2.117 -14.822 1.00 89.88 87 PHE A O 1
ATOM 665 N N . LEU A 1 88 ? 3.602 -0.697 -13.499 1.00 91.75 88 LEU A N 1
ATOM 666 C CA . LEU A 1 88 ? 4.654 -0.438 -12.522 1.00 91.75 88 LEU A CA 1
ATOM 667 C C . LEU A 1 88 ? 4.243 -1.057 -11.184 1.00 91.75 88 LEU A C 1
ATOM 669 O O . LEU A 1 88 ? 3.085 -0.946 -10.778 1.00 91.75 88 LEU A O 1
ATOM 673 N N . THR A 1 89 ? 5.177 -1.728 -10.517 1.00 92.75 89 THR A N 1
ATOM 674 C CA . THR A 1 89 ? 4.919 -2.528 -9.314 1.00 92.75 89 THR A CA 1
ATOM 675 C C . THR A 1 89 ? 5.969 -2.231 -8.248 1.00 92.75 89 THR A C 1
ATOM 677 O O . THR A 1 89 ? 7.153 -2.150 -8.565 1.00 92.75 89 THR A O 1
ATOM 680 N N . ILE A 1 90 ? 5.541 -2.069 -6.997 1.00 93.62 90 ILE A N 1
ATOM 681 C CA . ILE A 1 90 ? 6.406 -1.918 -5.824 1.00 93.62 90 ILE A CA 1
ATOM 682 C C . ILE A 1 90 ? 6.395 -3.222 -5.038 1.00 93.62 90 ILE A C 1
ATOM 684 O O . ILE A 1 90 ? 5.319 -3.750 -4.751 1.00 93.62 90 ILE A O 1
ATOM 688 N N . PHE A 1 91 ? 7.574 -3.702 -4.670 1.00 93.56 91 PHE A N 1
ATOM 689 C CA . PHE A 1 91 ? 7.805 -4.951 -3.958 1.00 93.56 91 PHE A CA 1
ATOM 690 C C . PHE A 1 91 ? 8.468 -4.693 -2.603 1.00 93.56 91 PHE A C 1
ATOM 692 O O . PHE A 1 91 ? 9.216 -3.720 -2.465 1.00 93.56 91 PHE A O 1
ATOM 699 N N . ASP A 1 92 ? 8.219 -5.577 -1.638 1.00 93.50 92 ASP A N 1
ATOM 700 C CA . ASP A 1 92 ? 9.079 -5.737 -0.462 1.00 93.50 92 ASP A CA 1
ATOM 701 C C . ASP A 1 92 ? 10.302 -6.631 -0.771 1.00 93.50 92 ASP A C 1
ATOM 703 O O . ASP A 1 92 ? 10.507 -7.076 -1.906 1.00 93.50 92 ASP A O 1
ATOM 707 N N . GLN A 1 93 ? 11.142 -6.881 0.239 1.00 91.06 93 GLN A N 1
ATOM 708 C CA . GLN A 1 93 ? 12.347 -7.710 0.118 1.00 91.06 93 GLN A CA 1
ATOM 709 C C . GLN A 1 93 ? 12.071 -9.195 -0.159 1.00 91.06 93 GLN A C 1
ATOM 711 O O . GLN A 1 93 ? 12.980 -9.896 -0.601 1.00 91.06 93 GLN A O 1
ATOM 716 N N . ASP A 1 94 ? 10.848 -9.660 0.099 1.00 91.44 94 ASP A N 1
ATOM 717 C CA . ASP A 1 94 ? 10.420 -11.054 -0.037 1.00 91.44 94 ASP A CA 1
ATOM 718 C C . ASP A 1 94 ? 9.605 -11.270 -1.329 1.00 91.44 94 ASP A C 1
ATOM 720 O O . ASP A 1 94 ? 8.895 -12.264 -1.476 1.00 91.44 94 ASP A O 1
ATOM 724 N N . ASP A 1 95 ? 9.712 -10.333 -2.278 1.00 90.06 95 ASP A N 1
ATOM 725 C CA . ASP A 1 95 ? 9.007 -10.310 -3.563 1.00 90.06 95 ASP A CA 1
ATOM 726 C C . ASP A 1 95 ? 7.477 -10.179 -3.460 1.00 90.06 95 ASP A C 1
ATOM 728 O O . ASP A 1 95 ? 6.767 -10.368 -4.458 1.00 90.06 95 ASP A O 1
ATOM 732 N N . ASN A 1 96 ? 6.939 -9.783 -2.302 1.00 90.31 96 ASN A N 1
ATOM 733 C CA . ASN A 1 96 ? 5.519 -9.484 -2.195 1.00 90.31 96 ASN A CA 1
ATOM 734 C C . ASN A 1 96 ? 5.226 -8.110 -2.785 1.00 90.31 96 ASN A C 1
ATOM 736 O O . ASN A 1 96 ? 5.882 -7.111 -2.494 1.00 90.31 96 ASN A O 1
ATOM 740 N N . ILE A 1 97 ? 4.175 -8.038 -3.593 1.00 90.44 97 ILE A N 1
ATOM 741 C CA . ILE A 1 97 ? 3.724 -6.782 -4.183 1.00 90.44 97 ILE A CA 1
ATOM 742 C C . ILE A 1 97 ? 3.058 -5.955 -3.089 1.00 90.44 97 ILE A C 1
ATOM 744 O O . ILE A 1 97 ? 2.151 -6.448 -2.430 1.00 90.44 97 ILE A O 1
ATOM 748 N N . LEU A 1 98 ? 3.451 -4.696 -2.923 1.00 90.81 98 LEU A N 1
ATOM 749 C CA . LEU A 1 98 ? 2.840 -3.741 -1.991 1.00 90.81 98 LEU A CA 1
ATOM 750 C C . LEU A 1 98 ? 1.905 -2.771 -2.713 1.00 90.81 98 LEU A C 1
ATOM 752 O O . LEU A 1 98 ? 0.789 -2.527 -2.259 1.00 90.81 98 LEU A O 1
ATOM 756 N N . PHE A 1 99 ? 2.343 -2.262 -3.864 1.00 90.38 99 PHE A N 1
ATOM 757 C CA . PHE A 1 99 ? 1.574 -1.351 -4.708 1.00 90.38 99 PHE A CA 1
ATOM 758 C C . PHE A 1 99 ? 1.759 -1.708 -6.174 1.00 90.38 99 PHE A C 1
ATOM 760 O O . PHE A 1 99 ? 2.801 -2.226 -6.567 1.00 90.38 99 PHE A O 1
ATOM 767 N N . HIS A 1 100 ? 0.779 -1.384 -7.004 1.00 89.62 100 HIS A N 1
ATOM 768 C CA . HIS A 1 100 ? 0.925 -1.499 -8.448 1.00 89.62 100 HIS A CA 1
ATOM 769 C C . HIS A 1 100 ? -0.044 -0.576 -9.179 1.00 89.62 100 HIS A C 1
ATOM 771 O O . HIS A 1 100 ? -1.023 -0.099 -8.614 1.00 89.62 100 HIS A O 1
ATOM 777 N N . GLY A 1 101 ? 0.206 -0.322 -10.454 1.00 87.12 101 GLY A N 1
ATOM 778 C CA . GLY A 1 101 ? -0.711 0.455 -11.273 1.00 87.12 101 GLY A CA 1
ATOM 779 C C . GLY A 1 101 ? -0.299 0.472 -12.735 1.00 87.12 101 GLY A C 1
ATOM 780 O O . GLY A 1 101 ? 0.803 0.031 -13.071 1.00 87.12 101 GLY A O 1
ATOM 781 N N . PRO A 1 102 ? -1.181 0.969 -13.615 1.00 87.38 102 PRO A N 1
ATOM 782 C CA . PRO A 1 102 ? -0.887 1.054 -15.033 1.00 87.38 102 PRO A CA 1
ATOM 783 C C . PRO A 1 102 ? 0.287 2.001 -15.270 1.00 87.38 102 PRO A C 1
ATOM 785 O O . PRO A 1 102 ? 0.361 3.098 -14.702 1.00 87.38 102 PRO A O 1
ATOM 788 N N . LEU A 1 103 ? 1.186 1.567 -16.139 1.00 86.12 103 LEU A N 1
ATOM 789 C CA . LEU A 1 103 ? 2.256 2.382 -16.673 1.00 86.12 103 LEU A CA 1
ATOM 790 C C . LEU A 1 103 ? 1.660 3.285 -17.759 1.00 86.12 103 LEU A C 1
ATOM 792 O O . LEU A 1 103 ? 0.953 2.815 -18.646 1.00 86.12 103 LEU A O 1
ATOM 796 N N . ARG A 1 104 ? 1.881 4.596 -17.654 1.00 72.00 104 ARG A N 1
ATOM 797 C CA . ARG A 1 104 ? 1.482 5.565 -18.688 1.00 72.00 104 ARG A CA 1
ATOM 798 C C . ARG A 1 104 ? 2.685 5.860 -19.571 1.00 72.00 104 ARG A C 1
ATOM 800 O O . ARG A 1 104 ? 3.789 5.834 -19.044 1.00 72.00 104 ARG A O 1
ATOM 807 N N . ASP A 1 105 ? 2.446 6.143 -20.852 1.00 65.50 105 ASP A N 1
ATOM 808 C CA . ASP A 1 105 ? 3.402 6.384 -21.951 1.00 65.50 105 ASP A CA 1
ATOM 809 C C . ASP A 1 105 ? 4.711 7.096 -21.542 1.00 65.50 105 ASP A C 1
ATOM 811 O O . ASP A 1 105 ? 4.893 8.297 -21.728 1.00 65.50 105 ASP A O 1
ATOM 815 N N . LYS A 1 106 ? 5.632 6.330 -20.955 1.00 71.25 106 LYS A N 1
ATOM 816 C CA . LYS A 1 106 ? 6.932 6.770 -20.421 1.00 71.25 106 LYS A CA 1
ATOM 817 C C . LYS A 1 106 ? 8.095 6.049 -21.104 1.00 71.25 106 LYS A C 1
ATOM 819 O O . LYS A 1 106 ? 9.239 6.232 -20.703 1.00 71.25 106 LYS A O 1
ATOM 824 N N . PHE A 1 107 ? 7.799 5.211 -22.102 1.00 81.12 107 PHE A N 1
ATOM 825 C CA . PHE A 1 107 ? 8.816 4.508 -22.870 1.00 81.12 107 PHE A CA 1
ATOM 826 C C . PHE A 1 107 ? 9.366 5.428 -23.958 1.00 81.12 107 PHE A C 1
ATOM 828 O O . PHE A 1 107 ? 8.680 5.723 -24.938 1.00 81.12 107 PHE A O 1
ATOM 835 N N . SER A 1 108 ? 10.605 5.872 -23.790 1.00 82.44 108 SER A N 1
ATOM 836 C CA . SER A 1 108 ? 11.314 6.700 -24.764 1.00 82.44 108 SER A CA 1
ATOM 837 C C . SER A 1 108 ? 12.779 6.296 -24.819 1.00 82.44 108 SER A C 1
ATOM 839 O O . SER A 1 108 ? 13.374 5.925 -23.806 1.00 82.44 108 SER A O 1
ATOM 841 N N . ASP A 1 109 ? 13.359 6.341 -26.017 1.00 83.25 109 ASP A N 1
ATOM 842 C CA . ASP A 1 109 ? 14.778 6.042 -26.247 1.00 83.25 109 ASP A CA 1
ATOM 843 C C . ASP A 1 109 ? 15.219 4.672 -25.692 1.00 83.25 109 ASP A C 1
ATOM 845 O O . ASP A 1 109 ? 16.335 4.490 -25.209 1.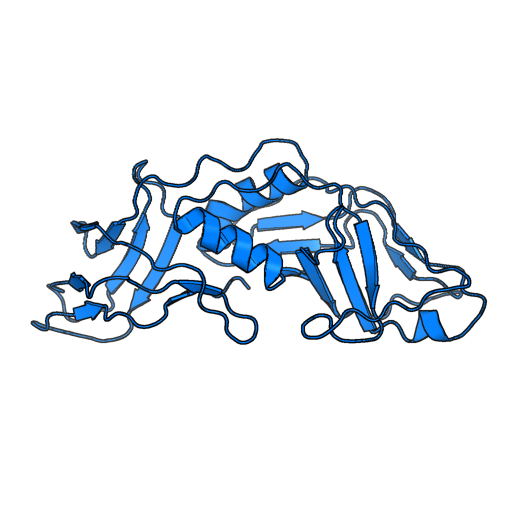00 83.25 109 ASP A O 1
ATOM 849 N N . GLY A 1 110 ? 14.317 3.684 -25.745 1.00 83.88 110 GLY A N 1
ATOM 850 C CA . GLY A 1 110 ? 14.569 2.323 -25.269 1.00 83.88 110 GLY A CA 1
ATOM 851 C C . GLY A 1 110 ? 14.517 2.156 -23.747 1.00 83.88 110 GLY A C 1
ATOM 852 O O . GLY A 1 110 ? 14.913 1.105 -23.249 1.00 83.88 110 GLY A O 1
ATOM 853 N N . SER A 1 111 ? 14.056 3.157 -22.996 1.00 88.31 111 SER A N 1
ATOM 854 C CA . SER A 1 111 ? 14.034 3.131 -21.531 1.00 88.31 111 SER A CA 1
ATOM 855 C C . SER A 1 111 ? 12.732 3.672 -20.943 1.00 88.31 111 SER A C 1
ATOM 857 O O . SER A 1 111 ? 11.985 4.392 -21.604 1.00 88.31 111 SER A O 1
ATOM 859 N N . PHE A 1 112 ? 12.477 3.325 -19.682 1.00 90.12 112 PHE A N 1
ATOM 860 C CA . PHE A 1 112 ? 11.548 4.050 -18.820 1.00 90.12 112 PHE A CA 1
ATOM 861 C C . PHE A 1 112 ? 12.351 4.848 -17.808 1.00 90.12 112 PHE A C 1
ATOM 863 O O . PHE A 1 112 ? 13.134 4.258 -17.064 1.00 90.12 112 PHE A O 1
ATOM 870 N N . THR A 1 113 ? 12.108 6.152 -17.745 1.00 91.00 113 THR A N 1
ATOM 871 C CA . THR A 1 113 ? 12.738 7.041 -16.766 1.00 91.00 113 THR A CA 1
ATOM 872 C C . THR A 1 113 ? 11.663 7.742 -15.951 1.00 91.00 113 THR A C 1
ATOM 874 O O . THR A 1 113 ? 10.696 8.275 -16.504 1.00 91.00 113 THR A O 1
ATOM 877 N N . PHE A 1 114 ? 11.843 7.729 -14.634 1.00 92.69 114 PHE A N 1
ATOM 878 C CA . PHE A 1 114 ? 11.011 8.439 -13.676 1.00 92.69 114 PHE A CA 1
ATOM 879 C C . PHE A 1 114 ? 11.889 9.379 -12.869 1.00 92.69 114 PHE A C 1
ATOM 881 O O . PHE A 1 114 ? 12.792 8.940 -12.153 1.00 92.69 114 PHE A O 1
ATOM 888 N N . GLU A 1 115 ? 11.601 10.667 -12.967 1.00 93.06 115 GLU A N 1
ATOM 889 C CA . GLU A 1 115 ? 12.239 11.672 -12.127 1.00 93.06 115 GLU A CA 1
ATOM 890 C C . GLU A 1 115 ? 11.706 11.593 -10.685 1.00 93.06 115 GLU A C 1
ATOM 892 O O . GLU A 1 115 ? 10.630 11.022 -10.442 1.00 93.06 115 GLU A O 1
ATOM 897 N N . PRO A 1 116 ? 12.429 12.151 -9.697 1.00 94.06 116 PRO A N 1
ATOM 898 C CA . PRO A 1 116 ? 11.902 12.308 -8.346 1.00 94.06 116 PRO A CA 1
ATOM 899 C C . PRO A 1 116 ? 10.506 12.947 -8.360 1.00 94.06 116 PRO A C 1
ATOM 901 O O . PRO A 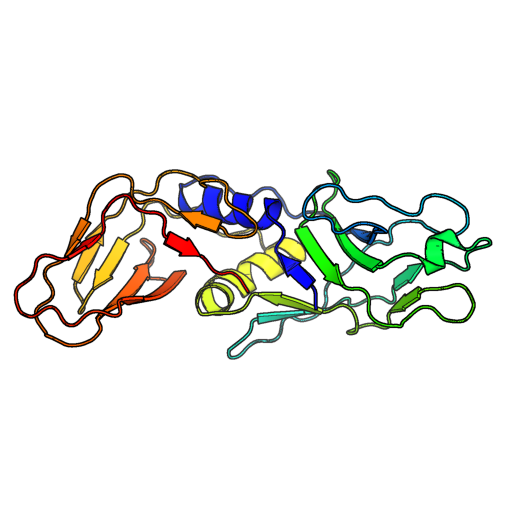1 116 ? 10.283 13.968 -9.011 1.00 94.06 116 PRO A O 1
ATOM 904 N N . GLY A 1 117 ? 9.557 12.348 -7.640 1.00 91.12 117 GLY A N 1
ATOM 905 C CA . GLY A 1 117 ? 8.169 12.813 -7.577 1.00 91.12 117 GLY A CA 1
ATOM 906 C C . GLY A 1 117 ? 7.193 12.141 -8.551 1.00 91.12 117 GLY A C 1
ATOM 907 O O . GLY A 1 117 ? 5.984 12.218 -8.331 1.00 91.12 117 GLY A O 1
ATOM 908 N N . GLU A 1 118 ? 7.668 11.465 -9.600 1.00 91.62 118 GLU A N 1
ATOM 909 C CA . GLU A 1 118 ? 6.797 10.956 -10.672 1.00 91.62 118 GLU A CA 1
ATOM 910 C C . GLU A 1 118 ? 6.100 9.623 -10.359 1.00 91.62 118 GLU A C 1
ATOM 912 O O . GLU A 1 118 ? 5.023 9.333 -10.891 1.00 91.62 118 GLU A O 1
ATOM 917 N N . ILE A 1 119 ? 6.679 8.807 -9.479 1.00 91.88 119 ILE A N 1
ATOM 918 C CA . ILE A 1 119 ? 6.052 7.592 -8.956 1.00 91.88 119 ILE A CA 1
ATOM 919 C C . ILE A 1 119 ? 5.327 7.971 -7.671 1.00 91.88 119 ILE A C 1
ATOM 921 O O . ILE A 1 119 ? 5.941 8.067 -6.615 1.00 91.88 119 ILE A O 1
ATOM 925 N N . THR A 1 120 ? 4.014 8.179 -7.757 1.00 90.75 120 THR A N 1
ATOM 926 C CA . THR A 1 120 ? 3.177 8.528 -6.600 1.00 90.75 120 THR A CA 1
ATOM 927 C C . THR A 1 120 ? 2.408 7.319 -6.066 1.00 90.75 120 THR A C 1
ATOM 929 O O . THR A 1 120 ? 1.631 6.686 -6.798 1.00 90.75 120 THR A O 1
ATOM 932 N N . LEU A 1 121 ? 2.587 7.050 -4.772 1.00 90.19 121 LEU A N 1
ATOM 933 C CA . LEU A 1 121 ? 1.825 6.089 -3.977 1.00 90.19 121 LEU A CA 1
ATOM 934 C C . LEU A 1 121 ? 0.764 6.863 -3.198 1.00 90.19 121 LEU A C 1
ATOM 936 O O . LEU A 1 121 ? 1.087 7.858 -2.549 1.00 90.19 121 LEU A O 1
ATOM 940 N N . ARG A 1 122 ? -0.489 6.413 -3.247 1.00 84.56 122 ARG A N 1
ATOM 941 C CA . ARG A 1 122 ? -1.625 7.079 -2.602 1.00 84.56 122 ARG A CA 1
ATOM 942 C C . ARG A 1 122 ? -2.430 6.067 -1.795 1.00 84.56 122 ARG A C 1
ATOM 944 O O . ARG A 1 122 ? -2.531 4.910 -2.191 1.00 84.56 122 ARG A O 1
ATOM 951 N N . ILE A 1 123 ? -2.957 6.520 -0.663 1.00 76.81 123 ILE A N 1
ATOM 952 C CA . ILE A 1 123 ? -3.957 5.810 0.133 1.00 76.81 123 ILE A CA 1
ATOM 953 C C . ILE A 1 123 ? -5.102 6.800 0.356 1.00 76.81 123 ILE A C 1
ATOM 955 O O . ILE A 1 123 ? -4.910 7.835 1.006 1.00 76.81 123 ILE A O 1
ATOM 959 N N . ASP A 1 124 ? -6.267 6.507 -0.218 1.00 70.19 124 ASP A N 1
ATOM 960 C CA . ASP A 1 124 ? -7.434 7.386 -0.161 1.00 70.19 124 ASP A CA 1
ATOM 961 C C . ASP A 1 124 ? -8.460 7.022 0.914 1.00 70.19 124 ASP A C 1
ATOM 963 O O . ASP A 1 124 ? -8.431 5.961 1.542 1.00 70.19 124 ASP A O 1
ATOM 967 N N . GLY A 1 125 ? -9.394 7.955 1.110 1.00 66.25 125 GLY A N 1
ATOM 968 C CA . GLY A 1 125 ? -10.533 7.817 2.009 1.00 66.25 125 GLY A CA 1
ATOM 969 C C . GLY A 1 125 ? -10.202 8.127 3.467 1.00 66.25 125 GLY A C 1
ATOM 970 O O . GLY A 1 125 ? -9.064 8.433 3.827 1.00 66.25 125 GLY A O 1
ATOM 971 N N . ALA A 1 126 ? -11.222 8.025 4.323 1.00 62.66 126 ALA A N 1
ATOM 972 C CA . ALA A 1 126 ? -11.086 8.220 5.768 1.00 62.66 126 ALA A CA 1
ATOM 973 C C . ALA A 1 126 ? -10.021 7.288 6.372 1.00 62.66 126 ALA A C 1
ATOM 975 O O . ALA A 1 126 ? -9.217 7.707 7.199 1.00 62.66 126 ALA A O 1
ATOM 976 N N . PHE A 1 127 ? -9.946 6.054 5.866 1.00 65.75 127 PHE A N 1
ATOM 977 C CA . PHE A 1 127 ? -8.893 5.107 6.216 1.00 65.75 127 PHE A CA 1
ATOM 978 C C . PHE A 1 127 ? -7.490 5.637 5.877 1.00 65.75 127 PHE A C 1
ATOM 980 O O . PHE A 1 127 ? -6.585 5.592 6.712 1.00 65.75 127 PHE A O 1
ATOM 987 N N . GLY A 1 128 ? -7.305 6.170 4.663 1.00 68.19 128 GLY A N 1
ATOM 988 C CA . GLY A 1 128 ? -6.045 6.775 4.246 1.00 68.19 128 GLY A CA 1
ATOM 989 C C . GLY A 1 128 ? -5.638 7.947 5.128 1.00 68.19 128 GLY A C 1
ATOM 990 O O . GLY A 1 128 ? -4.464 8.054 5.470 1.00 68.19 128 GLY A O 1
ATOM 991 N N . HIS A 1 129 ? -6.590 8.772 5.566 1.00 70.38 129 HIS A N 1
ATOM 992 C CA . HIS A 1 129 ? -6.315 9.885 6.476 1.00 70.38 129 HIS A CA 1
ATOM 993 C C . HIS A 1 129 ? -5.790 9.413 7.842 1.00 70.38 129 HIS A C 1
ATOM 995 O O . HIS A 1 129 ? -4.820 9.974 8.352 1.00 70.38 129 HIS A O 1
ATOM 1001 N N . SER A 1 130 ? -6.378 8.355 8.404 1.00 72.19 130 SER A N 1
ATOM 1002 C CA . SER A 1 130 ? -6.026 7.875 9.744 1.00 72.19 130 SER A CA 1
ATOM 1003 C C . SER A 1 130 ? -4.800 6.961 9.776 1.00 72.19 130 SER A C 1
ATOM 1005 O O . SER A 1 130 ? -3.921 7.144 10.619 1.00 72.19 130 SER A O 1
ATOM 1007 N N . LEU A 1 131 ? -4.711 5.980 8.869 1.00 80.19 131 LEU A N 1
ATOM 1008 C CA . LEU A 1 131 ? -3.640 4.972 8.886 1.00 80.19 131 LEU A CA 1
ATOM 1009 C C . LEU A 1 131 ? -2.566 5.201 7.816 1.00 80.19 131 LEU A C 1
ATOM 1011 O O . LEU A 1 131 ? -1.437 4.735 7.969 1.00 80.19 131 LEU A O 1
ATOM 1015 N N . GLY A 1 132 ? -2.870 5.954 6.757 1.00 84.69 132 GLY A N 1
ATOM 1016 C CA . GLY A 1 132 ? -1.919 6.246 5.682 1.00 84.69 132 GLY A CA 1
ATOM 1017 C C . GLY A 1 132 ? -0.596 6.858 6.161 1.00 84.69 132 GLY A C 1
ATOM 1018 O O . GLY A 1 132 ? 0.454 6.391 5.712 1.00 84.69 132 GLY A O 1
ATOM 1019 N N . PRO A 1 133 ? -0.580 7.829 7.101 1.00 88.31 133 PRO A N 1
ATOM 1020 C CA . PRO A 1 133 ? 0.670 8.368 7.636 1.00 88.31 133 PRO A CA 1
ATOM 1021 C C . PRO A 1 133 ? 1.532 7.306 8.329 1.00 88.31 133 PRO A C 1
ATOM 1023 O O . PRO A 1 133 ? 2.747 7.290 8.135 1.00 88.31 133 PRO A O 1
ATOM 1026 N N . ALA A 1 134 ? 0.914 6.390 9.085 1.00 89.75 134 ALA A N 1
ATOM 1027 C CA . ALA A 1 134 ? 1.617 5.297 9.756 1.00 89.75 134 ALA A CA 1
ATOM 1028 C C . ALA A 1 134 ? 2.170 4.279 8.748 1.00 89.75 134 ALA A C 1
ATOM 1030 O O . ALA A 1 134 ? 3.338 3.905 8.838 1.00 89.75 134 ALA A O 1
ATOM 1031 N N . ILE A 1 135 ? 1.377 3.910 7.734 1.00 90.50 135 ILE A N 1
ATOM 1032 C CA . ILE A 1 135 ? 1.812 3.009 6.658 1.00 90.50 135 ILE A CA 1
ATOM 1033 C C . ILE A 1 135 ? 3.006 3.608 5.909 1.00 90.50 135 ILE A C 1
ATOM 1035 O O . ILE A 1 135 ? 3.996 2.917 5.685 1.00 90.50 135 ILE A O 1
ATOM 1039 N N . PHE A 1 136 ? 2.967 4.894 5.549 1.00 92.94 136 PHE A N 1
ATOM 1040 C CA . PHE A 1 136 ? 4.101 5.521 4.868 1.00 92.94 136 PHE A CA 1
ATOM 1041 C C . PHE A 1 136 ? 5.319 5.703 5.775 1.00 92.94 136 PHE A C 1
ATOM 1043 O O . PHE A 1 136 ? 6.441 5.581 5.291 1.00 92.94 136 PHE A O 1
ATOM 1050 N N . ALA A 1 137 ? 5.142 5.970 7.071 1.00 92.81 137 ALA A N 1
ATOM 1051 C CA . ALA A 1 137 ? 6.258 5.997 8.017 1.00 92.81 137 ALA A CA 1
ATOM 1052 C C . ALA A 1 137 ? 6.937 4.621 8.139 1.00 92.81 137 ALA A C 1
ATOM 1054 O O . ALA A 1 137 ? 8.169 4.556 8.148 1.00 92.81 137 ALA A O 1
ATOM 1055 N N . TRP A 1 138 ? 6.142 3.545 8.145 1.00 94.50 138 TRP A N 1
ATOM 1056 C CA . TRP A 1 138 ? 6.614 2.160 8.115 1.00 94.50 138 TRP A CA 1
ATOM 1057 C C . TRP A 1 138 ? 7.343 1.819 6.818 1.00 94.50 138 TRP A C 1
ATOM 1059 O O . TRP A 1 138 ? 8.463 1.328 6.882 1.00 94.50 138 TRP A O 1
ATOM 1069 N N . LEU A 1 139 ? 6.779 2.154 5.653 1.00 94.88 139 LEU A N 1
ATOM 1070 C CA . LEU A 1 139 ? 7.420 1.936 4.347 1.00 94.88 139 LEU A CA 1
ATOM 1071 C C . LEU A 1 139 ? 8.763 2.670 4.203 1.00 94.88 139 LEU A C 1
ATOM 1073 O O . LEU A 1 139 ? 9.628 2.224 3.460 1.00 94.88 139 LEU A O 1
ATOM 1077 N N . LYS A 1 140 ? 8.934 3.796 4.905 1.00 93.69 140 LYS A N 1
ATOM 1078 C CA . LYS A 1 140 ? 10.169 4.596 4.918 1.00 93.69 140 LYS A CA 1
ATOM 1079 C C . LYS A 1 140 ? 11.172 4.184 5.998 1.00 93.69 140 LYS A C 1
ATOM 1081 O O . LYS A 1 140 ? 12.225 4.807 6.104 1.00 93.69 140 LYS A O 1
ATOM 1086 N N . GLY A 1 141 ? 10.824 3.241 6.874 1.00 91.38 141 GLY A N 1
ATOM 1087 C CA . GLY A 1 141 ? 11.643 2.891 8.040 1.00 91.38 141 GLY A CA 1
ATOM 1088 C C . GLY A 1 141 ? 11.799 4.012 9.067 1.00 91.38 141 GLY A C 1
ATOM 1089 O O . GLY A 1 141 ? 12.692 3.958 9.907 1.00 91.38 141 GLY A O 1
ATOM 1090 N N . GLN A 1 142 ? 10.938 5.032 9.016 1.00 91.94 142 GLN A N 1
ATOM 1091 C CA . GLN A 1 142 ? 10.978 6.176 9.932 1.00 91.94 142 GLN A CA 1
ATOM 1092 C C . GLN A 1 142 ? 10.352 5.842 11.285 1.00 91.94 142 GLN A C 1
ATOM 1094 O O . GLN A 1 142 ? 10.800 6.333 12.318 1.00 91.94 142 GLN A O 1
ATOM 1099 N N . ALA A 1 143 ? 9.314 5.010 11.273 1.00 91.25 143 ALA A N 1
ATOM 1100 C CA . ALA A 1 143 ? 8.674 4.488 12.467 1.00 91.25 143 ALA A CA 1
ATOM 1101 C C . ALA A 1 143 ? 8.091 3.104 12.162 1.00 91.25 143 ALA A C 1
ATOM 1103 O O . ALA A 1 143 ? 7.620 2.887 11.045 1.00 91.25 143 ALA A O 1
ATOM 1104 N N . PRO A 1 144 ? 8.092 2.163 13.119 1.00 90.00 144 PRO A N 1
ATOM 1105 C CA . PRO A 1 144 ? 7.312 0.944 12.965 1.00 90.00 144 PRO A CA 1
ATOM 1106 C C . PRO A 1 144 ? 5.818 1.283 12.885 1.00 90.00 144 PRO A C 1
ATOM 1108 O O . PRO A 1 144 ? 5.378 2.340 13.349 1.00 90.00 144 PRO A O 1
ATOM 1111 N N . MET A 1 145 ? 5.027 0.354 12.349 1.00 89.56 145 MET A N 1
ATOM 1112 C CA . MET A 1 145 ? 3.581 0.425 12.533 1.00 89.56 145 MET A CA 1
ATOM 1113 C C . MET A 1 145 ? 3.249 0.429 14.034 1.00 89.56 145 MET A C 1
ATOM 1115 O O . MET A 1 145 ? 3.935 -0.246 14.811 1.00 89.56 145 MET A O 1
ATOM 1119 N N . PRO A 1 146 ? 2.218 1.179 14.460 1.00 87.06 146 PRO A N 1
ATOM 1120 C CA . PRO A 1 146 ? 1.758 1.134 15.839 1.00 87.06 146 PRO A CA 1
ATOM 1121 C C . PRO A 1 146 ? 1.357 -0.293 16.223 1.00 87.06 146 PRO A C 1
ATOM 1123 O O . PRO A 1 146 ? 0.969 -1.093 15.366 1.00 87.06 146 PRO A O 1
ATOM 1126 N N . SER A 1 147 ? 1.423 -0.596 17.521 1.00 86.62 147 SER A N 1
ATOM 1127 C CA . SER A 1 147 ? 0.911 -1.858 18.054 1.00 86.62 147 SER A CA 1
ATOM 1128 C C . SER A 1 147 ? -0.512 -2.104 17.565 1.00 86.62 147 SER A C 1
ATOM 1130 O O . SER A 1 147 ? -1.302 -1.163 17.442 1.00 86.62 147 SER A O 1
ATOM 1132 N N . ALA A 1 148 ? -0.815 -3.367 17.274 1.00 84.31 148 ALA A N 1
ATOM 1133 C CA . ALA A 1 148 ? -2.161 -3.759 16.899 1.00 84.31 148 ALA A CA 1
ATOM 1134 C C . ALA A 1 148 ? -3.161 -3.375 18.004 1.00 84.31 148 ALA A C 1
ATOM 1136 O O . ALA A 1 148 ? -2.821 -3.486 19.190 1.00 84.31 148 ALA A O 1
ATOM 1137 N N . PRO A 1 149 ? -4.365 -2.900 17.641 1.00 77.50 149 PRO A N 1
ATOM 1138 C CA . PRO A 1 149 ? -5.387 -2.553 18.615 1.00 77.50 149 PRO A CA 1
ATOM 1139 C C . PRO A 1 149 ? -5.743 -3.784 19.455 1.00 77.50 149 PRO A C 1
ATOM 1141 O O . PRO A 1 149 ? -5.905 -4.887 18.935 1.00 77.50 149 PRO A O 1
ATOM 1144 N N . SER A 1 150 ? -5.875 -3.598 20.771 1.00 77.62 150 SER A N 1
ATOM 1145 C CA . SER A 1 150 ? -6.250 -4.679 21.699 1.00 77.62 150 SER A CA 1
ATOM 1146 C C . SER A 1 150 ? -7.744 -5.028 21.650 1.00 77.62 150 SER A C 1
ATOM 1148 O O . SER A 1 150 ? -8.164 -6.048 22.194 1.00 77.62 150 SER A O 1
ATOM 1150 N N . GLY A 1 151 ? -8.534 -4.197 20.975 1.00 74.31 151 GLY A N 1
ATOM 1151 C CA . GLY A 1 151 ? -9.950 -4.374 20.684 1.00 74.31 151 GLY A CA 1
ATOM 1152 C C . GLY A 1 151 ? -10.424 -3.253 19.764 1.00 74.31 151 GLY A C 1
ATOM 1153 O O . GLY A 1 151 ? -9.742 -2.244 19.620 1.00 74.31 151 GLY A O 1
ATOM 1154 N N . LEU A 1 152 ? -11.576 -3.413 19.127 1.00 72.56 152 LEU A N 1
ATOM 1155 C CA . LEU A 1 152 ? -12.173 -2.375 18.288 1.00 72.56 152 LEU A CA 1
ATOM 1156 C C . LEU A 1 152 ? -13.595 -2.108 18.761 1.00 72.56 152 LEU A C 1
ATOM 1158 O O . LEU A 1 152 ? -14.244 -2.977 19.344 1.00 72.56 152 LEU A O 1
ATOM 1162 N N . SER A 1 153 ? -14.077 -0.899 18.517 1.00 66.38 153 SER A N 1
ATOM 1163 C CA . SER A 1 153 ? -15.464 -0.521 18.770 1.00 66.38 153 SER A CA 1
ATOM 1164 C C . SER A 1 153 ? -16.053 0.173 17.555 1.00 66.38 153 SER A C 1
ATOM 1166 O O . SER A 1 153 ? -15.343 0.819 16.786 1.00 66.38 153 SER A O 1
ATOM 1168 N N . ILE A 1 154 ? -17.363 0.040 17.401 1.00 69.88 154 ILE A N 1
ATOM 1169 C CA . ILE A 1 154 ? -18.156 0.859 16.498 1.0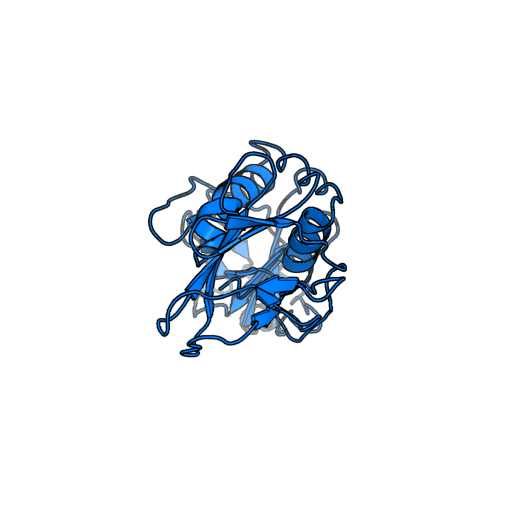0 69.88 154 ILE A CA 1
ATOM 1170 C C . ILE A 1 154 ? -18.805 1.977 17.316 1.00 69.88 154 ILE A C 1
ATOM 1172 O O . ILE A 1 154 ? -19.477 1.697 18.309 1.00 69.88 154 ILE A O 1
ATOM 1176 N N . GLU A 1 155 ? -18.622 3.230 16.906 1.00 66.12 155 GLU A N 1
ATOM 1177 C CA . GLU A 1 155 ? -19.385 4.360 17.440 1.00 66.12 155 GLU A CA 1
ATOM 1178 C C . GLU A 1 155 ? -20.571 4.675 16.537 1.00 66.12 155 GLU A C 1
ATOM 1180 O O . GLU A 1 155 ? -20.411 4.885 15.332 1.00 66.12 155 GLU A O 1
ATOM 1185 N N . VAL A 1 156 ? -21.752 4.727 17.153 1.00 65.69 156 VAL A N 1
ATOM 1186 C CA . VAL A 1 156 ? -23.025 5.100 16.532 1.00 65.69 156 VAL A CA 1
ATOM 1187 C C . VAL A 1 156 ? -23.719 6.103 17.441 1.00 65.69 156 VAL A C 1
ATOM 1189 O O . VAL A 1 156 ? -23.957 5.807 18.609 1.00 65.69 1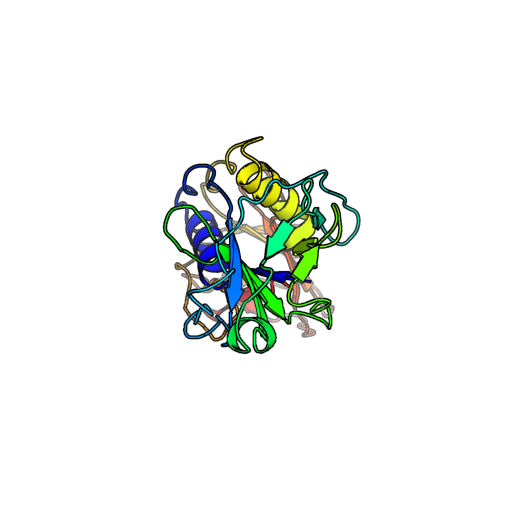56 VAL A O 1
ATOM 1192 N N . GLN A 1 157 ? -24.043 7.291 16.920 1.00 66.25 157 GLN A N 1
ATOM 1193 C CA . GLN A 1 157 ? -24.765 8.347 17.654 1.00 66.25 157 GLN A CA 1
ATOM 1194 C C . GLN A 1 157 ? -24.163 8.672 19.045 1.00 66.25 157 GLN A C 1
ATOM 1196 O O . GLN A 1 157 ? -24.889 8.980 19.988 1.00 66.25 157 GLN A O 1
ATOM 1201 N N . GLY A 1 158 ? -22.833 8.594 19.186 1.00 64.44 158 GLY A N 1
ATOM 1202 C CA . GLY A 1 158 ? -22.120 8.846 20.447 1.00 64.44 158 GLY A CA 1
ATOM 1203 C C . GLY A 1 158 ? -22.046 7.656 21.413 1.00 64.44 158 GLY A C 1
ATOM 1204 O O . GLY A 1 158 ? -21.551 7.808 22.531 1.00 64.44 158 GLY A O 1
ATOM 1205 N N . ALA A 1 159 ? -22.539 6.478 21.020 1.00 62.22 159 ALA A N 1
ATOM 1206 C CA . ALA A 1 159 ? -22.472 5.250 21.806 1.00 62.22 159 ALA A CA 1
ATOM 1207 C C . ALA A 1 159 ? -21.477 4.250 21.197 1.00 62.22 159 ALA A C 1
ATOM 1209 O O . ALA A 1 159 ? -21.574 3.884 20.023 1.00 62.22 159 ALA A O 1
ATOM 1210 N N . LEU A 1 160 ? -20.538 3.778 22.021 1.00 69.56 160 LEU A N 1
ATOM 1211 C CA . LEU A 1 160 ? -19.548 2.771 21.644 1.00 69.56 160 LEU A CA 1
ATOM 1212 C C . LEU A 1 160 ? -20.082 1.358 21.872 1.00 69.56 160 LEU A C 1
ATOM 1214 O O . LEU A 1 160 ? -20.500 1.008 22.976 1.00 69.56 160 LEU A O 1
ATOM 1218 N N . HIS A 1 161 ? -19.988 0.539 20.833 1.00 69.38 161 HIS A N 1
ATOM 1219 C CA . HIS A 1 161 ? -20.347 -0.870 20.850 1.00 69.38 161 HIS A CA 1
ATOM 1220 C C . HIS A 1 161 ? -19.088 -1.691 20.559 1.00 69.38 161 HIS A C 1
ATOM 1222 O O . HIS A 1 161 ? -18.482 -1.501 19.501 1.00 69.38 161 HIS A O 1
ATOM 1228 N N . PRO A 1 162 ? -18.651 -2.578 21.471 1.00 73.00 162 PRO A N 1
ATOM 1229 C CA . PRO A 1 162 ? -17.471 -3.395 21.232 1.00 73.00 162 PRO A CA 1
ATOM 1230 C C . PRO A 1 162 ? -17.721 -4.335 20.055 1.00 73.00 162 PRO A C 1
ATOM 1232 O O . PRO A 1 162 ? -18.800 -4.917 19.932 1.00 73.00 162 PRO A O 1
ATOM 1235 N N . ILE A 1 163 ? -16.707 -4.510 19.213 1.00 68.88 163 ILE A N 1
ATOM 1236 C CA . ILE A 1 163 ? -16.761 -5.427 18.081 1.00 68.88 163 ILE A CA 1
ATOM 1237 C C . ILE A 1 163 ? -15.593 -6.402 18.113 1.00 68.88 163 ILE A C 1
ATOM 1239 O O . ILE A 1 163 ? -14.489 -6.085 18.556 1.00 68.88 163 ILE A O 1
ATOM 1243 N N . THR A 1 164 ? -15.839 -7.600 17.594 1.00 68.50 164 THR A N 1
ATOM 1244 C CA . THR A 1 164 ? -14.778 -8.550 17.266 1.00 68.50 164 THR A CA 1
ATOM 1245 C C . THR A 1 164 ? -14.788 -8.757 15.764 1.00 68.50 164 THR A C 1
ATOM 1247 O O . THR A 1 164 ? -15.848 -8.973 15.179 1.00 68.50 164 THR A O 1
ATOM 1250 N N . LEU A 1 165 ? -13.618 -8.687 15.139 1.00 68.06 165 LEU A N 1
ATOM 1251 C CA . LEU A 1 165 ? -13.461 -8.951 13.715 1.00 68.06 165 LEU A CA 1
ATOM 1252 C C . LEU A 1 165 ? -12.929 -10.371 13.499 1.00 68.06 165 LEU A C 1
ATOM 1254 O O . LEU A 1 165 ? -12.021 -10.815 14.202 1.00 68.06 165 LEU A O 1
ATOM 1258 N N . GLU A 1 166 ? -13.474 -11.075 12.514 1.00 63.41 166 GLU A N 1
ATOM 1259 C CA . GLU A 1 166 ? -12.821 -12.235 11.916 1.00 63.41 166 GLU A CA 1
ATOM 1260 C C . GLU A 1 166 ? -11.841 -11.758 10.840 1.00 63.41 166 GLU A C 1
ATOM 1262 O O . GLU A 1 166 ? -12.069 -10.742 10.176 1.00 63.41 166 GLU A O 1
ATOM 1267 N N . GLY A 1 167 ? -10.722 -12.480 10.716 1.00 56.22 167 GLY A N 1
ATOM 1268 C CA . GLY A 1 167 ? -9.596 -12.136 9.847 1.00 56.22 167 GLY A CA 1
ATOM 1269 C C . GLY A 1 167 ? -9.973 -11.882 8.381 1.00 56.22 167 GLY A C 1
ATOM 1270 O O . GLY A 1 167 ? -11.109 -12.112 7.969 1.00 56.22 167 GLY A O 1
ATOM 1271 N N . PRO A 1 168 ? -9.012 -11.421 7.561 1.00 57.62 168 PRO A N 1
ATOM 1272 C CA . PRO A 1 168 ? -9.292 -10.994 6.195 1.00 57.62 168 PRO A CA 1
ATOM 1273 C C . PRO A 1 168 ? -10.008 -12.083 5.397 1.00 57.62 168 PRO A C 1
ATOM 1275 O O . PRO A 1 168 ? -9.444 -13.154 5.156 1.00 57.62 168 PRO A O 1
ATOM 1278 N N . VAL A 1 169 ? -11.219 -11.781 4.929 1.00 50.66 169 VAL A N 1
ATOM 1279 C CA . VAL A 1 169 ? -11.893 -12.610 3.929 1.00 50.66 169 VAL A CA 1
ATOM 1280 C C . VAL A 1 169 ? -11.325 -12.205 2.570 1.00 50.66 169 VAL A C 1
ATOM 1282 O O . VAL A 1 169 ? -11.266 -11.027 2.232 1.00 50.66 169 VAL A O 1
ATOM 1285 N N . ALA A 1 170 ? -10.817 -13.161 1.795 1.00 43.06 170 ALA A N 1
ATOM 1286 C CA . ALA A 1 170 ? -10.324 -12.852 0.457 1.00 43.06 170 ALA A CA 1
ATOM 1287 C C . ALA A 1 170 ? -11.502 -12.462 -0.450 1.00 43.06 170 ALA A C 1
ATOM 1289 O O . ALA A 1 170 ? -12.496 -13.182 -0.512 1.00 43.06 170 ALA A O 1
ATOM 1290 N N . GLY A 1 171 ? -11.368 -11.356 -1.178 1.00 44.69 171 GLY A N 1
ATOM 1291 C CA . GLY A 1 171 ? -12.269 -11.004 -2.268 1.00 44.69 171 GLY A CA 1
ATOM 1292 C C . GLY A 1 171 ? -11.558 -10.161 -3.322 1.00 44.69 171 GLY A C 1
ATOM 1293 O O . GLY A 1 171 ? -10.494 -9.599 -3.061 1.00 44.69 171 GLY A O 1
ATOM 1294 N N . ASP A 1 172 ? -12.124 -10.134 -4.527 1.00 45.25 172 ASP A N 1
ATOM 1295 C CA . ASP A 1 172 ? -11.525 -9.586 -5.750 1.00 45.25 172 ASP A CA 1
ATOM 1296 C C . ASP A 1 172 ? -11.096 -8.112 -5.608 1.00 45.25 172 ASP A C 1
ATOM 1298 O O . ASP A 1 172 ? -11.862 -7.179 -5.856 1.00 45.25 172 ASP A O 1
ATOM 1302 N N . GLY A 1 173 ? -9.848 -7.896 -5.184 1.00 40.16 173 GLY A N 1
ATOM 1303 C CA . GLY A 1 173 ? -9.223 -6.574 -5.082 1.00 40.16 173 GLY A CA 1
ATOM 1304 C C . GLY A 1 173 ? -9.762 -5.670 -3.968 1.00 40.16 173 GLY A C 1
ATOM 1305 O O . GLY A 1 173 ? -9.414 -4.491 -3.944 1.00 40.16 173 GLY A O 1
ATOM 1306 N N . CYS A 1 174 ? -10.591 -6.190 -3.059 1.00 41.78 174 CYS A N 1
ATOM 1307 C CA . CYS A 1 174 ? -11.124 -5.445 -1.917 1.00 41.78 174 CYS A CA 1
ATOM 1308 C C . CYS A 1 174 ? -10.794 -6.158 -0.606 1.00 41.78 174 CYS A C 1
ATOM 1310 O O . CYS A 1 174 ? -10.899 -7.383 -0.513 1.00 41.78 174 CYS A O 1
ATOM 1312 N N . LEU A 1 175 ? -10.454 -5.377 0.421 1.00 45.28 175 LEU A N 1
ATOM 1313 C CA . LEU A 1 175 ? -10.310 -5.887 1.771 1.00 45.28 175 LEU A CA 1
ATOM 1314 C C . LEU A 1 175 ? -11.672 -5.974 2.444 1.00 45.28 175 LEU A C 1
ATOM 1316 O O . LEU A 1 175 ? -12.482 -5.048 2.406 1.00 45.28 175 LEU A O 1
ATOM 1320 N N . PHE A 1 176 ? -11.872 -7.107 3.088 1.00 47.06 176 PHE A N 1
ATOM 1321 C CA . PHE A 1 176 ? -13.123 -7.509 3.675 1.00 47.06 176 PHE A CA 1
ATOM 1322 C C . PHE A 1 176 ? -12.870 -7.865 5.139 1.00 47.06 176 PHE A C 1
ATOM 1324 O O . PHE A 1 176 ? -12.215 -8.868 5.435 1.00 47.06 176 PHE A O 1
ATOM 1331 N N . LEU A 1 177 ? -13.341 -7.008 6.046 1.00 52.50 177 LEU A N 1
ATOM 1332 C CA . LEU A 1 177 ? -13.360 -7.284 7.484 1.00 52.50 177 LEU A CA 1
ATOM 1333 C C . LEU A 1 177 ? -14.751 -7.808 7.827 1.00 52.50 177 LEU A C 1
ATOM 1335 O O . LEU A 1 177 ? -15.741 -7.238 7.376 1.00 52.50 177 LEU A O 1
ATOM 1339 N N . ARG A 1 178 ? -14.851 -8.896 8.584 1.00 52.38 178 ARG A N 1
ATOM 1340 C CA . ARG A 1 178 ? -16.148 -9.475 8.952 1.00 52.38 178 ARG A CA 1
ATOM 1341 C C . ARG A 1 178 ? -16.363 -9.311 10.447 1.00 52.38 178 ARG A C 1
ATOM 1343 O O . ARG A 1 178 ? -15.447 -9.600 11.208 1.00 52.38 178 ARG A O 1
ATOM 1350 N N . LEU A 1 179 ? -17.545 -8.874 10.877 1.00 57.50 179 LEU A N 1
ATOM 1351 C CA . LEU A 1 179 ? -17.910 -8.999 12.289 1.00 57.50 179 LEU A CA 1
ATOM 1352 C C . LEU A 1 179 ? -18.017 -10.479 12.654 1.00 57.50 179 LEU A C 1
ATOM 1354 O O . LEU A 1 179 ? -18.618 -11.261 11.919 1.00 57.50 179 LEU A O 1
ATOM 1358 N N . LYS A 1 180 ? -17.435 -10.849 13.790 1.00 59.62 180 LYS A N 1
ATOM 1359 C CA . LYS A 1 180 ? -17.535 -12.200 14.344 1.00 59.62 180 LYS A CA 1
ATOM 1360 C C . LYS A 1 180 ? -18.936 -12.502 14.861 1.00 59.62 180 LYS A C 1
ATOM 1362 O O . LYS A 1 180 ? -19.415 -13.620 14.717 1.00 59.62 180 LYS A O 1
ATOM 1367 N N . ASP A 1 181 ? -19.568 -11.491 15.439 1.00 59.69 181 ASP A N 1
ATOM 1368 C CA . ASP A 1 181 ? -20.885 -11.572 16.045 1.00 59.69 181 ASP A CA 1
ATOM 1369 C C . ASP A 1 181 ? -21.750 -10.435 15.498 1.00 59.69 181 ASP A C 1
ATOM 1371 O O . ASP A 1 181 ? -21.249 -9.344 15.214 1.00 59.69 181 ASP A O 1
ATOM 1375 N N . ASP A 1 182 ? -23.047 -10.692 15.365 1.00 57.50 182 ASP A N 1
ATOM 1376 C CA . ASP A 1 182 ? -24.016 -9.671 14.990 1.00 57.50 182 ASP A CA 1
ATOM 1377 C C . ASP A 1 182 ? -24.033 -8.558 16.048 1.00 57.50 182 ASP A C 1
ATOM 1379 O O . ASP A 1 182 ? -24.239 -8.813 17.239 1.00 57.50 182 ASP A O 1
ATOM 1383 N N . VAL A 1 183 ? -23.852 -7.310 15.617 1.00 57.91 183 VAL A N 1
ATOM 1384 C CA . VAL A 1 183 ? -23.937 -6.146 16.507 1.00 57.91 183 VAL A CA 1
ATOM 1385 C C . VAL A 1 183 ? -25.303 -5.510 16.315 1.00 57.91 183 VAL A C 1
ATOM 1387 O O . VAL A 1 183 ? -25.619 -5.014 15.235 1.00 57.91 183 VAL A O 1
ATOM 1390 N N . GLN A 1 184 ? -26.124 -5.539 17.362 1.00 59.28 184 GLN A N 1
ATOM 1391 C CA . GLN A 1 184 ? -27.398 -4.828 17.380 1.00 59.28 184 GLN A CA 1
ATOM 1392 C C . GLN A 1 184 ? -27.139 -3.363 17.731 1.00 59.28 184 GLN A C 1
ATOM 1394 O O . GLN A 1 184 ? -26.645 -3.063 18.819 1.00 59.28 184 GLN A O 1
ATOM 1399 N N . LEU A 1 185 ? -27.456 -2.468 16.799 1.00 57.56 185 LEU A N 1
ATOM 1400 C CA . LEU A 1 185 ? -27.375 -1.025 16.979 1.00 57.56 185 LEU A CA 1
ATOM 1401 C C . LEU A 1 185 ? -28.793 -0.455 16.986 1.00 57.56 185 LEU A C 1
ATOM 1403 O O . LEU A 1 185 ? -29.526 -0.575 16.001 1.00 57.56 185 LEU A O 1
ATOM 1407 N N . ASP A 1 186 ? -29.181 0.181 18.085 1.00 55.88 186 ASP A N 1
ATOM 1408 C CA . ASP A 1 186 ? -30.458 0.884 18.167 1.00 55.88 186 ASP A CA 1
ATOM 1409 C C . ASP A 1 186 ? -30.294 2.294 17.583 1.00 55.88 186 ASP A C 1
ATOM 1411 O O . ASP A 1 186 ? -29.699 3.177 18.201 1.00 55.88 186 ASP A O 1
ATOM 1415 N N . ALA A 1 187 ? -30.807 2.515 16.369 1.00 52.34 187 ALA A N 1
ATOM 1416 C CA . ALA A 1 187 ? -30.828 3.839 15.754 1.00 52.34 187 ALA A CA 1
ATOM 1417 C C . ALA A 1 187 ? -32.037 4.639 16.268 1.00 52.34 187 ALA A C 1
ATOM 1419 O O . ALA A 1 187 ? -33.192 4.242 16.096 1.00 52.34 187 ALA A O 1
ATOM 1420 N N . MET A 1 188 ? -31.783 5.792 16.895 1.00 50.81 188 MET A N 1
ATOM 1421 C CA . MET A 1 188 ? -32.842 6.636 17.470 1.00 50.81 188 MET A CA 1
ATOM 1422 C C . MET A 1 188 ? -33.508 7.570 16.443 1.00 50.81 188 MET A C 1
ATOM 1424 O O . MET A 1 188 ? -34.533 8.181 16.752 1.00 50.81 188 MET A O 1
ATOM 1428 N N . SER A 1 189 ? -32.960 7.711 15.229 1.00 53.31 189 SER A N 1
ATOM 1429 C CA . SER A 1 189 ? -33.434 8.676 14.226 1.00 53.31 189 SER A CA 1
ATOM 1430 C C . SER A 1 189 ? -33.530 8.076 12.820 1.00 53.31 189 SER A C 1
ATOM 1432 O O . SER A 1 189 ? -32.755 7.210 12.436 1.00 53.31 189 SER A O 1
ATOM 1434 N N . GLY A 1 190 ? -34.502 8.555 12.036 1.00 52.94 190 GLY A N 1
ATOM 1435 C CA . GLY A 1 190 ? -34.739 8.139 10.647 1.00 52.94 190 GLY A CA 1
ATOM 1436 C C . GLY A 1 190 ? -33.789 8.772 9.622 1.00 52.94 190 GLY A C 1
ATOM 1437 O O . GLY A 1 190 ? -34.178 8.923 8.466 1.00 52.94 190 GLY A O 1
ATOM 1438 N N . GLU A 1 191 ? -32.592 9.178 10.041 1.00 54.50 191 GLU A N 1
ATOM 1439 C CA . GLU A 1 191 ? -31.551 9.749 9.178 1.00 54.50 191 GLU A CA 1
ATOM 1440 C C . GLU A 1 191 ? -30.445 8.718 8.925 1.00 54.50 191 GLU A C 1
ATOM 1442 O O . GLU A 1 191 ? -30.373 7.695 9.608 1.00 54.50 191 GLU A O 1
ATOM 1447 N N . ALA A 1 192 ? -29.603 8.972 7.921 1.00 55.22 192 ALA A N 1
ATOM 1448 C CA . ALA A 1 192 ? -28.403 8.176 7.712 1.00 55.22 192 ALA A CA 1
ATOM 1449 C C . ALA A 1 192 ? -27.529 8.218 8.973 1.00 55.22 192 ALA A C 1
ATOM 1451 O O . ALA A 1 192 ? -27.374 9.263 9.608 1.00 55.22 192 ALA A O 1
ATOM 1452 N N . VAL A 1 193 ? -27.003 7.059 9.360 1.00 55.50 193 VAL A N 1
ATOM 1453 C CA . VAL A 1 193 ? -26.177 6.927 10.557 1.00 55.50 193 VAL A CA 1
ATOM 1454 C C . VAL A 1 193 ? -24.721 6.885 10.122 1.00 55.50 193 VAL A C 1
ATOM 1456 O O . VAL A 1 193 ? -24.302 5.950 9.434 1.00 55.50 193 VAL A O 1
ATOM 1459 N N . ASP A 1 194 ? -23.961 7.892 10.547 1.00 64.44 194 ASP A N 1
ATOM 1460 C CA . ASP A 1 194 ? -22.506 7.860 10.481 1.00 64.44 194 ASP A CA 1
ATOM 1461 C C . ASP A 1 194 ? -21.984 6.823 11.473 1.00 64.44 194 ASP A C 1
ATOM 1463 O O . ASP A 1 194 ? -22.344 6.814 12.655 1.00 64.44 194 ASP A O 1
ATOM 1467 N N . VAL A 1 195 ? -21.127 5.942 10.974 1.00 63.88 195 VAL A N 1
ATOM 1468 C CA . VAL A 1 195 ? -20.505 4.874 11.741 1.00 63.88 195 VAL A CA 1
ATOM 1469 C C . VAL A 1 195 ? -19.001 5.042 11.675 1.00 63.88 195 VAL A C 1
ATOM 1471 O O . VAL A 1 195 ? -18.419 5.166 10.594 1.00 63.88 195 VAL A O 1
ATOM 1474 N N . ALA A 1 196 ? -18.364 5.011 12.841 1.00 67.06 196 ALA A N 1
ATOM 1475 C CA . ALA A 1 196 ? -16.917 5.039 12.961 1.00 67.06 196 ALA A CA 1
ATOM 1476 C C . ALA A 1 196 ? -16.397 3.733 13.567 1.00 67.06 196 ALA A C 1
ATOM 1478 O O . ALA A 1 196 ? -16.956 3.243 14.545 1.00 67.06 196 ALA A O 1
ATOM 1479 N N . ILE A 1 197 ? -15.306 3.189 13.020 1.00 72.00 197 ILE A N 1
ATOM 1480 C CA . ILE A 1 197 ? -14.510 2.163 13.709 1.00 72.00 197 ILE A CA 1
ATOM 1481 C C . ILE A 1 197 ? -13.430 2.887 14.496 1.00 72.00 197 ILE A C 1
ATOM 1483 O O . ILE A 1 197 ? -12.650 3.650 13.919 1.00 72.00 197 ILE A O 1
ATOM 1487 N N . ILE A 1 198 ? -13.384 2.639 15.799 1.00 69.44 198 ILE A N 1
ATOM 1488 C CA . ILE A 1 198 ? -12.492 3.302 16.745 1.00 69.44 198 ILE A CA 1
ATOM 1489 C C . ILE A 1 198 ? -11.694 2.259 17.526 1.00 69.44 198 ILE A C 1
ATOM 1491 O O . ILE A 1 198 ? -12.203 1.189 17.869 1.00 69.44 198 ILE A O 1
ATOM 1495 N N . ASP A 1 199 ? -10.426 2.565 17.776 1.00 70.12 199 ASP A N 1
ATOM 1496 C CA . ASP A 1 199 ? -9.556 1.754 18.626 1.00 70.12 199 ASP A CA 1
ATOM 1497 C C . ASP A 1 199 ? -9.660 2.135 20.118 1.00 70.12 199 ASP A C 1
ATOM 1499 O O . ASP A 1 199 ? -10.322 3.115 20.468 1.00 70.12 199 ASP A O 1
ATOM 1503 N N . PRO A 1 200 ? -9.029 1.382 21.038 1.00 69.50 200 PRO A N 1
ATOM 1504 C CA . PRO A 1 200 ? -9.138 1.631 22.474 1.00 69.50 200 PRO A CA 1
ATOM 1505 C C . PRO A 1 200 ? -8.519 2.968 22.902 1.00 69.50 200 PRO A C 1
ATOM 1507 O O . PRO A 1 200 ? -8.825 3.466 23.985 1.00 69.50 200 PRO A O 1
ATOM 1510 N N . GLU A 1 201 ? -7.661 3.558 22.066 1.00 74.12 201 GLU A N 1
ATOM 1511 C CA . GLU A 1 201 ? -7.075 4.881 22.273 1.00 74.12 201 GLU A CA 1
ATOM 1512 C C . GLU A 1 201 ? -7.979 6.024 21.775 1.00 74.12 201 GLU A C 1
ATOM 1514 O O . GLU A 1 201 ? -7.612 7.194 21.903 1.00 74.12 201 GLU A O 1
ATOM 1519 N N . GLY A 1 202 ? -9.160 5.714 21.230 1.00 67.00 202 GLY A N 1
ATOM 1520 C CA . GLY A 1 202 ? -10.123 6.696 20.734 1.00 67.00 202 GLY A CA 1
ATOM 1521 C C . GLY A 1 202 ? -9.806 7.224 19.333 1.00 67.00 202 GLY A C 1
ATOM 1522 O O . GLY A 1 202 ? -10.371 8.237 18.919 1.00 67.00 202 GLY A O 1
ATOM 1523 N N . ARG A 1 203 ? -8.898 6.581 18.588 1.00 70.69 203 ARG A N 1
ATOM 1524 C CA . ARG A 1 203 ? -8.561 6.988 17.219 1.00 70.69 203 ARG A CA 1
ATOM 1525 C C . ARG A 1 203 ? -9.586 6.415 16.249 1.00 70.69 203 ARG A C 1
ATOM 1527 O O . ARG A 1 203 ? -9.803 5.207 16.197 1.00 70.69 203 ARG A O 1
ATOM 1534 N N . THR A 1 204 ? -10.170 7.276 15.424 1.00 71.38 204 THR A N 1
ATOM 1535 C CA . THR A 1 204 ? -11.035 6.858 14.317 1.00 71.38 204 THR A CA 1
ATOM 1536 C C . THR A 1 204 ? -10.196 6.221 13.213 1.00 71.38 204 THR A C 1
ATOM 1538 O O . THR A 1 204 ? -9.391 6.895 12.575 1.00 71.38 204 THR A O 1
ATOM 1541 N N . LEU A 1 205 ? -10.385 4.927 12.968 1.00 66.69 205 LEU A N 1
ATOM 1542 C CA . LEU A 1 205 ? -9.677 4.157 11.940 1.00 66.69 205 LEU A CA 1
ATOM 1543 C C . LEU A 1 205 ? -10.437 4.113 10.607 1.00 66.69 205 LEU A C 1
ATOM 1545 O O . LEU A 1 205 ? -9.834 3.923 9.550 1.00 66.69 205 LEU A O 1
ATOM 1549 N N . TYR A 1 206 ? -11.755 4.293 10.652 1.00 68.94 206 TYR A N 1
ATOM 1550 C CA . TYR A 1 206 ? -12.636 4.328 9.489 1.00 68.94 206 TYR A CA 1
ATOM 1551 C C . TYR A 1 206 ? -13.903 5.115 9.827 1.00 68.94 206 TYR A C 1
ATOM 1553 O O . TYR A 1 206 ? -14.391 5.011 10.950 1.00 68.94 206 TYR A O 1
ATOM 1561 N N . THR A 1 207 ? -14.448 5.844 8.854 1.00 63.75 207 THR A N 1
ATOM 1562 C CA . THR A 1 207 ? -15.811 6.385 8.893 1.00 63.75 207 THR A CA 1
ATOM 1563 C C . THR A 1 207 ? -16.565 5.957 7.639 1.00 63.75 207 THR A C 1
ATOM 1565 O O . THR A 1 207 ? -15.990 5.903 6.547 1.00 63.75 207 THR A O 1
ATOM 1568 N N . GLY A 1 208 ? -17.846 5.643 7.794 1.00 61.44 208 GLY A N 1
ATOM 1569 C CA . GLY A 1 208 ? -18.746 5.300 6.701 1.00 61.44 208 GLY A CA 1
ATOM 1570 C C . GLY A 1 208 ? -20.184 5.672 7.040 1.00 61.44 208 GLY A C 1
ATOM 1571 O O . GLY A 1 208 ? -20.535 5.808 8.207 1.00 61.44 208 GLY A O 1
ATOM 1572 N N . GLU A 1 209 ? -21.009 5.831 6.014 1.00 58.56 209 GLU A N 1
ATOM 1573 C CA . GLU A 1 209 ? -22.424 6.171 6.150 1.00 58.56 209 GLU A CA 1
ATOM 1574 C C . GLU A 1 209 ? -23.264 4.922 5.845 1.00 58.56 209 GLU A C 1
ATOM 1576 O O . GLU A 1 209 ? -23.118 4.314 4.778 1.00 58.56 209 GLU A O 1
ATOM 1581 N N . PHE A 1 210 ? -24.143 4.515 6.766 1.00 53.31 210 PHE A N 1
ATOM 1582 C CA . PHE A 1 210 ? -25.144 3.487 6.472 1.00 53.31 210 PHE A CA 1
ATOM 1583 C C . PHE A 1 210 ? -26.389 4.148 5.886 1.00 53.31 210 PHE A C 1
ATOM 1585 O O . PHE A 1 210 ? -27.177 4.788 6.584 1.00 53.31 210 PHE A O 1
ATOM 1592 N N . ALA A 1 211 ? -26.579 3.971 4.581 1.00 39.66 211 ALA A N 1
ATOM 1593 C CA . ALA A 1 211 ? -27.729 4.498 3.865 1.00 39.66 211 ALA A CA 1
ATOM 1594 C C . ALA A 1 211 ? -28.966 3.604 4.064 1.00 39.66 211 ALA A C 1
ATOM 1596 O O . ALA A 1 211 ? -29.273 2.786 3.204 1.00 39.66 211 ALA A O 1
ATOM 1597 N N . THR A 1 212 ? -29.706 3.782 5.163 1.00 46.25 212 THR A N 1
ATOM 1598 C CA . THR A 1 212 ? -31.149 3.459 5.203 1.00 46.25 212 THR A CA 1
ATOM 1599 C C . THR A 1 212 ? -31.854 4.205 6.340 1.00 46.25 212 THR A C 1
ATOM 1601 O O . THR A 1 212 ? -31.359 4.171 7.464 1.00 46.25 212 THR A O 1
ATOM 1604 N N . PRO A 1 213 ? -33.025 4.830 6.101 1.00 40.16 213 PRO A N 1
ATOM 1605 C CA . PRO A 1 213 ? -33.790 5.486 7.154 1.00 40.16 213 PRO A CA 1
ATOM 1606 C C . PRO A 1 213 ? -34.486 4.418 8.002 1.00 40.16 213 PRO A C 1
ATOM 1608 O O . PRO A 1 213 ? -35.337 3.683 7.501 1.00 40.16 213 PRO A O 1
ATOM 1611 N N . LEU A 1 214 ? -34.140 4.315 9.283 1.00 44.59 214 LEU A N 1
ATOM 1612 C CA . LEU A 1 214 ? -34.730 3.321 10.179 1.00 44.59 214 LEU A CA 1
ATOM 1613 C C . LEU A 1 214 ? -35.205 3.991 11.465 1.00 44.59 214 LEU A C 1
ATOM 1615 O O . LEU A 1 214 ? -34.492 4.088 12.455 1.00 44.59 214 LEU A O 1
ATOM 1619 N N . GLN A 1 215 ? -36.452 4.459 11.450 1.00 37.38 215 GLN A N 1
ATOM 1620 C CA . GLN A 1 215 ? -37.133 4.858 12.675 1.00 37.38 215 GLN A CA 1
ATOM 1621 C C . GLN A 1 215 ? -37.578 3.591 13.422 1.00 37.38 215 GLN A C 1
ATOM 1623 O O . GLN A 1 215 ? -38.462 2.876 12.951 1.00 37.38 215 GLN A O 1
ATOM 1628 N N . GLY A 1 216 ? -36.969 3.308 14.578 1.00 36.19 216 GLY A N 1
ATOM 1629 C CA . GLY A 1 216 ? -37.395 2.221 15.468 1.00 36.19 216 GLY A CA 1
ATOM 1630 C C . GLY A 1 216 ? -37.046 0.804 15.000 1.00 36.19 216 GLY A C 1
ATOM 1631 O O . GLY A 1 216 ? -37.714 -0.140 15.419 1.00 36.19 216 GLY A O 1
ATOM 1632 N N . ALA A 1 217 ? -36.031 0.640 14.145 1.00 37.69 217 ALA A N 1
ATOM 1633 C CA . ALA A 1 217 ? -35.504 -0.677 13.803 1.00 37.69 217 ALA A CA 1
ATOM 1634 C C . ALA A 1 217 ? -34.180 -0.929 14.527 1.00 37.69 217 ALA A C 1
ATOM 1636 O O . ALA A 1 217 ? -33.314 -0.056 14.567 1.00 37.69 217 ALA A O 1
ATOM 1637 N N . THR A 1 218 ? -34.009 -2.140 15.047 1.00 41.09 218 THR A N 1
ATOM 1638 C CA . THR A 1 218 ? -32.694 -2.632 15.444 1.00 41.09 218 THR A CA 1
ATOM 1639 C C . THR A 1 218 ? -31.895 -2.884 14.167 1.00 41.09 218 THR A C 1
ATOM 1641 O O . THR A 1 218 ? -32.277 -3.716 13.339 1.00 41.09 218 THR A O 1
ATOM 1644 N N . VAL A 1 219 ? -30.815 -2.131 13.966 1.00 39.19 219 VAL A N 1
ATOM 1645 C CA . VAL A 1 219 ? -29.879 -2.381 12.871 1.00 39.19 219 VAL A CA 1
ATOM 1646 C C . VAL A 1 219 ? -28.982 -3.515 13.324 1.00 39.19 219 VAL A C 1
ATOM 1648 O O . VAL A 1 219 ? -28.062 -3.320 14.113 1.00 39.19 219 VAL A O 1
ATOM 1651 N N . THR A 1 220 ? -29.261 -4.720 12.841 1.00 40.00 220 THR A N 1
ATOM 1652 C CA . THR A 1 220 ? -28.296 -5.806 12.945 1.00 40.00 220 THR A CA 1
ATOM 1653 C C . THR A 1 220 ? -27.199 -5.529 11.928 1.00 40.00 220 THR A C 1
ATOM 1655 O O . THR A 1 220 ? -27.400 -5.719 10.726 1.00 40.00 220 THR A O 1
ATOM 1658 N N . VAL A 1 221 ? -26.031 -5.086 12.392 1.00 46.44 221 VAL A N 1
ATOM 1659 C CA . VAL A 1 221 ? -24.816 -5.221 11.589 1.00 46.44 221 VAL A CA 1
ATOM 1660 C C . VAL A 1 221 ? -24.487 -6.702 11.630 1.00 46.44 221 VAL A C 1
ATOM 1662 O O . VAL A 1 221 ? -23.855 -7.190 12.566 1.00 46.44 221 VAL A O 1
ATOM 1665 N N . SER A 1 222 ? -25.071 -7.436 10.684 1.00 32.59 222 SER A N 1
ATOM 1666 C CA . SER A 1 222 ? -24.880 -8.877 10.608 1.00 32.59 222 SER A CA 1
ATOM 1667 C C . SER A 1 222 ? -23.416 -9.192 10.311 1.00 32.59 222 SER A C 1
ATOM 1669 O O . SER A 1 222 ? -22.674 -8.312 9.864 1.00 32.59 222 SER A O 1
ATOM 1671 N N . ALA A 1 223 ? -22.995 -10.435 10.541 1.00 34.94 223 ALA A N 1
ATOM 1672 C CA . ALA A 1 223 ? -21.716 -10.985 10.089 1.00 34.94 223 ALA A CA 1
ATOM 1673 C C . ALA A 1 223 ? -21.594 -11.006 8.543 1.00 34.94 223 ALA A C 1
ATOM 1675 O O . ALA A 1 223 ? -21.353 -12.049 7.927 1.00 34.94 223 ALA A O 1
ATOM 1676 N N . GLU A 1 224 ? -21.756 -9.854 7.906 1.00 35.31 224 GLU A N 1
ATOM 1677 C CA . GLU A 1 224 ? -21.548 -9.575 6.501 1.00 35.31 224 GLU A CA 1
ATOM 1678 C C . GLU A 1 224 ? -20.384 -8.604 6.340 1.00 35.31 224 GLU A C 1
ATOM 1680 O O . GLU A 1 224 ? -19.983 -7.845 7.222 1.00 35.31 224 GLU A O 1
ATOM 1685 N N . THR A 1 225 ? -19.747 -8.749 5.199 1.00 33.66 225 THR A N 1
ATOM 1686 C CA . THR A 1 225 ? -18.379 -8.350 4.969 1.00 33.66 225 THR A CA 1
ATOM 1687 C C . THR A 1 225 ? -18.267 -6.838 4.763 1.00 33.66 225 THR A C 1
ATOM 1689 O O . THR A 1 225 ? -18.740 -6.320 3.752 1.00 33.66 225 THR A O 1
ATOM 1692 N N . PHE A 1 226 ? -17.599 -6.107 5.662 1.00 39.12 226 PHE A N 1
ATOM 1693 C CA . PHE A 1 226 ? -17.296 -4.694 5.435 1.00 39.12 226 PHE A CA 1
ATOM 1694 C C . PHE A 1 226 ? -16.333 -4.565 4.271 1.00 39.12 226 PHE A C 1
ATOM 1696 O O . PHE A 1 226 ? -15.203 -5.053 4.331 1.00 39.12 226 PHE A O 1
ATOM 1703 N N . ARG A 1 227 ? -16.757 -3.863 3.225 1.00 35.12 227 ARG A N 1
ATOM 1704 C CA . ARG A 1 227 ? -15.871 -3.492 2.131 1.00 35.12 227 ARG A CA 1
ATOM 1705 C C . ARG A 1 227 ? -15.021 -2.306 2.573 1.00 35.12 227 ARG A C 1
ATOM 1707 O O . ARG A 1 227 ? -15.457 -1.159 2.489 1.00 35.12 227 ARG A O 1
ATOM 1714 N N . LEU A 1 228 ? -13.792 -2.567 3.001 1.00 35.41 228 LEU A N 1
ATOM 1715 C CA . LEU A 1 228 ? -12.809 -1.507 3.156 1.00 35.41 228 LEU A CA 1
ATOM 1716 C C . LEU A 1 228 ? -12.292 -1.161 1.752 1.00 35.41 228 LEU A C 1
ATOM 1718 O O . LEU A 1 228 ? -11.382 -1.801 1.222 1.00 35.41 228 LEU A O 1
ATOM 1722 N N . MET A 1 229 ? -12.921 -0.178 1.106 1.00 34.34 229 MET A N 1
ATOM 1723 C CA . MET A 1 229 ? -12.389 0.375 -0.138 1.00 34.34 229 MET A CA 1
ATOM 1724 C C . MET A 1 229 ? -11.195 1.266 0.199 1.00 34.34 229 MET A C 1
ATOM 1726 O O . MET A 1 229 ? -11.358 2.439 0.528 1.00 34.34 229 MET A O 1
ATOM 1730 N N . ILE A 1 230 ? -9.993 0.697 0.129 1.00 32.38 230 ILE A N 1
ATOM 1731 C CA . ILE A 1 230 ? -8.765 1.485 0.062 1.00 32.38 230 ILE A CA 1
ATOM 1732 C C . ILE A 1 230 ? -8.574 1.840 -1.417 1.00 32.38 230 ILE A C 1
ATOM 1734 O O . ILE A 1 230 ? -8.162 0.987 -2.204 1.00 32.38 230 ILE A O 1
ATOM 1738 N N . HIS A 1 231 ? -8.974 3.053 -1.804 1.00 34.81 231 HIS A N 1
ATOM 1739 C CA . HIS A 1 231 ? -8.777 3.565 -3.164 1.00 34.81 231 HIS A CA 1
ATOM 1740 C C . HIS A 1 231 ? -7.341 4.051 -3.392 1.00 34.81 231 HIS A C 1
ATOM 1742 O O . HIS A 1 231 ? -6.729 4.587 -2.434 1.00 34.81 231 HIS A O 1
#

Foldseek 3Di:
DKFFAPVLLQLVLCLQQQDFRDAQFFKWKFFALDDPLPPGHGLDDAQGDIDGFAWDDWDDDQKIKIWGQAKDKTDLGPDCSQVSGQKMFMATPVRDTGIMDGDDPQCDPSMRIDHTPRGMDIWGDPLCVQCVVLVVCSNNNVDGRDGRFPFKWKDWPNDTDTWHWDHWDDDRRWTWIFTPAWDWDFDQFQDWIWIFIAGPVGGTNHIDTDPGGDHGDGDTPGRGIDTPPGD

Radius of gyration: 20.36 Å; chains: 1; bounding box: 56×30×50 Å